Protein AF-A0A367IKF5-F1 (afdb_monomer_lite)

pLDDT: mean 70.81, std 19.67, range [36.19, 98.5]

Secondary structure (DSSP, 8-state):
------------------------HHHHHHHHHHHHS-GGG-----------------PPPPP----S------PPPP-------------TTSTTSSS---S--TTHHHHHHHHHHHHTTS-HHHHHHHHHHHHHHHHHHTTPPPHHHHHHHHHHHHHHHHHHHHHHHHTS--------------------------THHHHHHHHHHHHHHHHHHHHHHHHHHHHHHHHHHHHHHHHHHHHHHHHHHHHHHHHHHHHHHHHHHHHHHHHHHHHHTTSSSSS--------------

Foldseek 3Di:
DDDPPDDDDDPDDDDPPPPPDPDDPVNVVVVCCVPVPPPVPPDPPPPPDDPDDDDDDDDDDDDPPDDDDDPDDDDDDDDDDDDDDPDDDDPPPPPPPPPDDDDDCPPVVVVVVVVVVVCVVPDPVVVVVVVVVVVVVVCVVVVHDDPVVVVVVVVVVVVVVVVVVVVVVVPPDPPPPPPPPPDPPDDDDDDDDPDDPPPVVVVVVVVVVVVVVVVVVVVVVVVVVVVVVVVVVVVVVVVVVVVVVVVVVVVVVVVVVVVVVVVVVVVVVVVCCVVVVPPPPPPPDDDDDDDDDDDDD

Structure (mmCIF, N/CA/C/O backbone):
data_AF-A0A367IKF5-F1
#
_entry.id   AF-A0A367IKF5-F1
#
loop_
_atom_site.group_PDB
_atom_site.id
_atom_site.type_symbol
_atom_site.label_atom_id
_atom_site.label_alt_id
_atom_site.label_comp_id
_atom_site.label_asym_id
_atom_site.label_entity_id
_atom_site.label_seq_id
_atom_site.pdbx_PDB_ins_code
_atom_site.Cartn_x
_atom_site.Cartn_y
_atom_site.Cartn_z
_atom_site.occupancy
_atom_site.B_iso_or_equiv
_atom_site.auth_seq_id
_atom_site.auth_comp_id
_atom_site.auth_asym_id
_atom_site.auth_atom_id
_atom_site.pdbx_PDB_model_num
ATOM 1 N N . PRO A 1 1 ? 1.709 37.532 80.034 1.00 50.22 1 PRO A N 1
ATOM 2 C CA . PRO A 1 1 ? 0.660 37.779 79.016 1.00 50.22 1 PRO A CA 1
ATOM 3 C C . PRO A 1 1 ? 1.268 38.447 77.772 1.00 50.22 1 PRO A C 1
ATOM 5 O O . PRO A 1 1 ? 1.539 39.642 77.784 1.00 50.22 1 PRO A O 1
ATOM 8 N N . LYS A 1 2 ? 1.582 37.642 76.751 1.00 46.81 2 LYS A N 1
ATOM 9 C CA . LYS A 1 2 ? 2.076 38.093 75.442 1.00 46.81 2 LYS A CA 1
ATOM 10 C C . LYS A 1 2 ? 0.999 37.773 74.407 1.00 46.81 2 LYS A C 1
ATOM 12 O O . LYS A 1 2 ? 0.457 36.672 74.427 1.00 46.81 2 LYS A O 1
ATOM 17 N N . ASP A 1 3 ? 0.673 38.761 73.587 1.00 56.31 3 ASP A N 1
ATOM 18 C CA . ASP A 1 3 ? -0.426 38.752 72.623 1.00 56.31 3 ASP A CA 1
ATOM 19 C C . ASP A 1 3 ? -0.037 37.950 71.356 1.00 56.31 3 ASP A C 1
ATOM 21 O O . ASP A 1 3 ? 0.956 38.297 70.712 1.00 56.31 3 ASP A O 1
ATOM 25 N N . PRO A 1 4 ? -0.746 36.860 70.999 1.00 67.69 4 PRO A N 1
ATOM 26 C CA . PRO A 1 4 ? -0.354 35.940 69.924 1.00 67.69 4 PRO A CA 1
ATOM 27 C C . PRO A 1 4 ? -0.819 36.351 68.511 1.00 67.69 4 PRO A C 1
ATOM 29 O O . PRO A 1 4 ? -0.931 35.499 67.635 1.00 67.69 4 PRO A O 1
ATOM 32 N N . ARG A 1 5 ? -1.107 37.634 68.251 1.00 62.62 5 ARG A N 1
ATOM 33 C CA . ARG A 1 5 ? -1.668 38.093 66.957 1.00 62.62 5 ARG A CA 1
ATOM 34 C C . ARG A 1 5 ? -0.711 38.870 66.048 1.00 62.62 5 ARG A C 1
ATOM 36 O O . ARG A 1 5 ? -1.162 39.565 65.142 1.00 62.62 5 ARG A O 1
ATOM 43 N N . VAL A 1 6 ? 0.600 38.744 66.239 1.00 60.66 6 VAL A N 1
ATOM 44 C CA . VAL A 1 6 ? 1.586 39.294 65.295 1.00 60.66 6 VAL A CA 1
ATOM 45 C C . VAL A 1 6 ? 1.962 38.206 64.291 1.00 60.66 6 VAL A C 1
ATOM 47 O O . VAL A 1 6 ? 2.757 37.323 64.597 1.00 60.66 6 VAL A O 1
ATOM 50 N N . ILE A 1 7 ? 1.358 38.256 63.103 1.00 59.56 7 ILE A N 1
ATOM 51 C CA . ILE A 1 7 ? 1.782 37.453 61.950 1.00 59.56 7 ILE A CA 1
ATOM 52 C C . ILE A 1 7 ? 3.031 38.136 61.368 1.00 59.56 7 ILE A C 1
ATOM 54 O O . ILE A 1 7 ? 2.939 39.308 60.986 1.00 59.56 7 ILE A O 1
ATOM 58 N N . PRO A 1 8 ? 4.196 37.468 61.323 1.00 58.28 8 PRO A N 1
ATOM 59 C CA . PRO A 1 8 ? 5.368 38.005 60.647 1.00 58.28 8 PRO A CA 1
ATOM 60 C C . PRO A 1 8 ? 5.082 38.085 59.143 1.00 58.28 8 PRO A C 1
ATOM 62 O O . PRO A 1 8 ? 4.600 37.129 58.541 1.00 58.28 8 PRO A O 1
ATOM 65 N N . LYS A 1 9 ? 5.339 39.252 58.547 1.00 52.72 9 LYS A N 1
ATOM 66 C CA . LYS A 1 9 ? 5.357 39.411 57.093 1.00 52.72 9 LYS A CA 1
ATOM 67 C C . LYS A 1 9 ? 6.627 38.733 56.587 1.00 52.72 9 LYS A C 1
ATOM 69 O O . LYS A 1 9 ? 7.717 39.215 56.872 1.00 52.72 9 LYS A O 1
ATOM 74 N N . GLU A 1 10 ? 6.465 37.598 55.922 1.00 57.09 10 GLU A N 1
ATOM 75 C CA . GLU A 1 10 ? 7.524 36.979 55.134 1.00 57.09 10 GLU A CA 1
ATOM 76 C C . GLU A 1 10 ? 7.707 37.793 53.851 1.00 57.09 10 GLU A C 1
ATOM 78 O O . GLU A 1 10 ? 6.763 37.995 53.083 1.00 57.09 10 GLU A O 1
ATOM 83 N N . ASP A 1 11 ? 8.925 38.295 53.662 1.00 53.47 11 ASP A N 1
ATOM 84 C CA . ASP A 1 11 ? 9.405 38.864 52.411 1.00 53.47 11 ASP A CA 1
ATOM 85 C C . ASP A 1 11 ? 9.546 37.717 51.398 1.00 53.47 11 ASP A C 1
ATOM 87 O O . ASP A 1 11 ? 10.554 37.017 51.352 1.00 53.47 11 ASP A O 1
ATOM 91 N N . THR A 1 12 ? 8.483 37.465 50.634 1.00 52.56 12 THR A N 1
ATOM 92 C CA . THR A 1 12 ? 8.522 36.567 49.475 1.00 52.56 12 THR A CA 1
ATOM 93 C C . THR A 1 12 ? 9.327 37.219 48.360 1.00 52.56 12 THR A C 1
ATOM 95 O O . THR A 1 12 ? 8.900 38.226 47.794 1.00 52.56 12 THR A O 1
ATOM 98 N N . ASP A 1 13 ? 10.479 36.614 48.080 1.00 54.06 13 ASP A N 1
ATOM 99 C CA . ASP A 1 13 ? 11.372 36.894 46.963 1.00 54.06 13 ASP A CA 1
ATOM 100 C C . ASP A 1 13 ? 10.616 37.084 45.639 1.00 54.06 13 ASP A C 1
ATOM 102 O O . ASP A 1 13 ? 9.710 36.318 45.296 1.00 54.06 13 ASP A O 1
ATOM 106 N N . ASP A 1 14 ? 11.035 38.110 44.896 1.00 50.94 14 ASP A N 1
ATOM 107 C CA . ASP A 1 14 ? 10.601 38.449 43.545 1.00 50.94 14 ASP A CA 1
ATOM 108 C C . ASP A 1 14 ? 10.747 37.242 42.597 1.00 50.94 14 ASP A C 1
ATOM 110 O O . ASP A 1 14 ? 11.797 37.011 41.991 1.00 50.94 14 ASP A O 1
ATOM 114 N N . GLU A 1 15 ? 9.675 36.459 42.446 1.00 52.88 15 GLU A N 1
ATOM 115 C CA . GLU A 1 15 ? 9.574 35.466 41.384 1.00 52.88 15 GLU A CA 1
ATOM 116 C C . GLU A 1 15 ? 9.521 36.195 40.038 1.00 52.88 15 GLU A C 1
ATOM 118 O O . GLU A 1 15 ? 8.583 36.936 39.736 1.00 52.88 15 GLU A O 1
ATOM 123 N N . ASP A 1 16 ? 10.556 35.964 39.228 1.00 56.00 16 ASP A N 1
ATOM 124 C CA . ASP A 1 16 ? 10.695 36.393 37.844 1.00 56.00 16 ASP A CA 1
ATOM 125 C C . ASP A 1 16 ? 9.388 36.213 37.061 1.00 56.00 16 ASP A C 1
ATOM 127 O O . ASP A 1 16 ? 9.107 35.153 36.484 1.00 56.00 16 ASP A O 1
ATOM 131 N N . GLU A 1 17 ? 8.621 37.295 36.959 1.00 50.16 17 GLU A N 1
ATOM 132 C CA . GLU A 1 17 ? 7.448 37.399 36.109 1.00 50.16 17 GLU A CA 1
ATOM 133 C C . GLU A 1 17 ? 7.923 37.384 34.645 1.00 50.16 17 GLU A C 1
ATOM 135 O O . GLU A 1 17 ? 8.071 38.401 33.955 1.00 50.16 17 GLU A O 1
ATOM 140 N N . LYS A 1 18 ? 8.245 36.180 34.154 1.00 60.22 18 LYS A N 1
ATOM 141 C CA . LYS A 1 18 ? 8.612 35.896 32.769 1.00 60.22 18 LYS A CA 1
ATOM 142 C C . LYS A 1 18 ? 7.411 36.238 31.909 1.00 60.22 18 LYS A C 1
ATOM 144 O O . LYS A 1 18 ? 6.559 35.394 31.630 1.00 60.22 18 LYS A O 1
ATOM 149 N N . LYS A 1 19 ? 7.378 37.498 31.465 1.00 53.12 19 LYS A N 1
ATOM 150 C CA . LYS A 1 19 ? 6.505 38.035 30.419 1.00 53.12 19 LYS A CA 1
ATOM 151 C C . LYS A 1 19 ? 6.270 36.943 29.386 1.00 53.12 19 LYS A C 1
ATOM 153 O O . LYS A 1 19 ? 7.181 36.603 28.627 1.00 53.12 19 LYS A O 1
ATOM 158 N N . ARG A 1 20 ? 5.053 36.390 29.383 1.00 60.66 20 ARG A N 1
ATOM 159 C CA . ARG A 1 20 ? 4.573 35.399 28.417 1.00 60.66 20 ARG A CA 1
ATOM 160 C C . ARG A 1 20 ? 4.642 36.022 27.026 1.00 60.66 20 ARG A C 1
ATOM 162 O O . ARG A 1 20 ? 3.684 36.618 26.538 1.00 60.66 20 ARG A O 1
ATOM 169 N N . ARG A 1 21 ? 5.818 35.948 26.399 1.00 70.44 21 ARG A N 1
ATOM 170 C CA . ARG A 1 21 ? 6.002 36.317 24.999 1.00 70.44 21 ARG A CA 1
ATOM 171 C C . ARG A 1 21 ? 5.048 35.433 24.211 1.00 70.44 21 ARG A C 1
ATOM 173 O O . ARG A 1 21 ? 5.058 34.218 24.396 1.00 70.44 21 ARG A O 1
ATOM 180 N N . LYS A 1 22 ? 4.201 36.050 23.386 1.00 71.56 22 LYS A N 1
ATOM 181 C CA . LYS A 1 22 ? 3.272 35.351 22.494 1.00 71.56 22 LYS A CA 1
ATOM 182 C C . LYS A 1 22 ? 4.096 34.386 21.640 1.00 71.56 22 LYS A C 1
ATOM 184 O O . LYS A 1 22 ? 4.781 34.817 20.715 1.00 71.56 22 LYS A O 1
ATOM 189 N N . ARG A 1 23 ? 4.105 33.106 22.018 1.00 69.19 23 ARG A N 1
ATOM 190 C CA . ARG A 1 23 ? 4.779 32.052 21.263 1.00 69.19 23 ARG A CA 1
ATOM 191 C C . ARG A 1 23 ? 4.038 31.913 19.946 1.00 69.19 23 ARG A C 1
ATOM 193 O O . ARG A 1 23 ? 2.815 31.793 19.925 1.00 69.19 23 ARG A O 1
ATOM 200 N N . THR A 1 24 ? 4.772 31.983 18.847 1.00 77.12 24 THR A N 1
ATOM 201 C CA . THR A 1 24 ? 4.215 31.674 17.532 1.00 77.12 24 THR A CA 1
ATOM 202 C C . THR A 1 24 ? 3.806 30.199 17.510 1.00 77.12 24 THR A C 1
ATOM 204 O O . THR A 1 24 ? 4.399 29.384 18.221 1.00 77.12 24 THR A O 1
ATOM 207 N N . GLY A 1 25 ? 2.801 29.827 16.709 1.00 82.12 25 GLY A N 1
ATOM 208 C CA . GLY A 1 25 ? 2.304 28.440 16.652 1.00 82.12 25 GLY A CA 1
ATOM 209 C C . GLY A 1 25 ? 3.407 27.401 16.392 1.00 82.12 25 GLY A C 1
ATOM 210 O O . GLY A 1 25 ? 3.355 26.292 16.912 1.00 82.12 25 GLY A O 1
ATOM 211 N N . THR A 1 26 ? 4.474 27.792 15.693 1.00 81.38 26 THR A N 1
ATOM 212 C CA . THR A 1 26 ? 5.677 26.976 15.486 1.00 81.38 26 THR A CA 1
ATOM 213 C C . THR A 1 26 ? 6.488 26.723 16.757 1.00 81.38 26 THR A C 1
ATOM 215 O O . THR A 1 26 ? 7.007 25.624 16.920 1.00 81.38 26 THR A O 1
ATOM 218 N N . GLN A 1 27 ? 6.587 27.680 17.686 1.00 84.38 27 GLN A N 1
ATOM 219 C CA . GLN A 1 27 ? 7.254 27.446 18.973 1.00 84.38 27 GLN A CA 1
ATOM 220 C C . GLN A 1 27 ? 6.454 26.494 19.862 1.00 84.38 27 GLN A C 1
ATOM 222 O O . GLN A 1 27 ? 7.055 25.623 20.480 1.00 84.38 27 GLN A O 1
ATOM 227 N N . ALA A 1 28 ? 5.124 26.620 19.884 1.00 81.94 28 ALA A N 1
ATOM 228 C CA . ALA A 1 28 ? 4.264 25.707 20.637 1.00 81.94 28 ALA A CA 1
ATOM 229 C C . ALA A 1 28 ? 4.367 24.265 20.111 1.00 81.94 28 ALA A C 1
ATOM 231 O O . ALA A 1 28 ? 4.443 23.329 20.901 1.00 81.94 28 ALA A O 1
ATOM 232 N N . LEU A 1 29 ? 4.449 24.091 18.786 1.00 81.06 29 LEU A N 1
ATOM 233 C CA . LEU A 1 29 ? 4.609 22.775 18.166 1.00 81.06 29 LEU A CA 1
ATOM 234 C C . LEU A 1 29 ? 5.970 22.139 18.490 1.00 81.06 29 LEU A C 1
ATOM 236 O O . LEU A 1 29 ? 6.034 20.958 18.810 1.00 81.06 29 LEU A O 1
ATOM 240 N N . VAL A 1 30 ? 7.058 22.918 18.437 1.00 86.50 30 VAL A N 1
ATOM 241 C CA . VAL A 1 30 ? 8.406 22.434 18.787 1.00 86.50 30 VAL A CA 1
ATOM 242 C C . VAL A 1 30 ? 8.478 22.030 20.256 1.00 86.50 30 VAL A C 1
ATOM 244 O O . VAL A 1 30 ? 9.080 21.015 20.587 1.00 86.50 30 VAL A O 1
A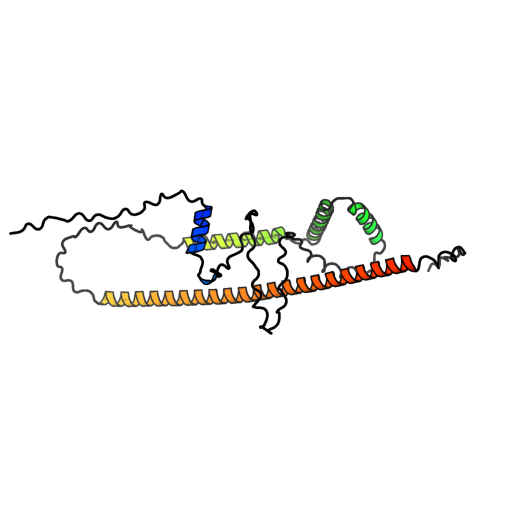TOM 247 N N . GLU A 1 31 ? 7.863 22.806 21.143 1.00 84.25 31 GLU A N 1
ATOM 248 C CA . GLU A 1 31 ? 7.854 22.501 22.570 1.00 84.25 31 GLU A CA 1
ATOM 249 C C . GLU A 1 31 ? 7.015 21.262 22.882 1.00 84.25 31 GLU A C 1
ATOM 251 O O . GLU A 1 31 ? 7.483 20.409 23.625 1.00 84.25 31 GLU A O 1
ATOM 256 N N . PHE A 1 32 ? 5.847 21.116 22.248 1.00 84.44 32 PHE A N 1
ATOM 257 C CA . PHE A 1 32 ? 5.025 19.909 22.333 1.00 84.44 32 PHE A CA 1
ATOM 258 C C . PHE A 1 32 ? 5.796 18.676 21.852 1.00 84.44 32 PHE A C 1
ATOM 260 O O . PHE A 1 32 ? 5.907 17.702 22.583 1.00 84.44 32 PHE A O 1
ATOM 267 N N . LEU A 1 33 ? 6.435 18.740 20.678 1.00 82.31 33 LEU A N 1
ATOM 268 C CA . LEU A 1 33 ? 7.261 17.637 20.176 1.00 82.31 33 LEU A CA 1
ATOM 269 C C . LEU A 1 33 ? 8.425 17.301 21.117 1.00 82.31 33 LEU A C 1
ATOM 271 O O . LEU A 1 33 ? 8.789 16.139 21.236 1.00 82.31 33 LEU A O 1
ATOM 275 N N . ASN A 1 34 ? 8.996 18.283 21.813 1.00 78.75 34 ASN A N 1
ATOM 276 C CA . ASN A 1 34 ? 10.076 18.030 22.764 1.00 78.75 34 ASN A CA 1
ATOM 277 C C . ASN A 1 34 ? 9.587 17.457 24.104 1.00 78.75 34 ASN A C 1
ATOM 279 O O . ASN A 1 34 ? 10.342 16.732 24.744 1.00 78.75 34 ASN A O 1
ATOM 283 N N . THR A 1 35 ? 8.368 17.779 24.550 1.00 78.00 35 THR A N 1
ATOM 284 C CA . THR A 1 35 ? 7.843 17.333 25.853 1.00 78.00 35 THR A CA 1
ATOM 285 C C . THR A 1 35 ? 7.007 16.064 25.775 1.00 78.00 35 THR A C 1
ATOM 287 O O . THR A 1 35 ? 6.949 15.327 26.754 1.00 78.00 35 THR A O 1
ATOM 290 N N . THR A 1 36 ? 6.369 15.787 24.637 1.00 77.19 36 THR A N 1
ATOM 291 C CA . THR A 1 36 ? 5.483 14.627 24.466 1.00 77.19 36 THR A CA 1
ATOM 292 C C . THR A 1 36 ? 6.056 13.553 23.550 1.00 77.19 36 THR A C 1
ATOM 294 O O . THR A 1 36 ? 5.377 12.562 23.289 1.00 77.19 36 THR A O 1
ATOM 297 N N . SER A 1 37 ? 7.273 13.726 23.025 1.00 72.69 37 SER A N 1
ATOM 298 C CA . SER A 1 37 ? 7.918 12.656 22.266 1.00 72.69 37 SER A CA 1
ATOM 299 C C . SER A 1 37 ? 8.366 11.537 23.217 1.00 72.69 37 SER A C 1
ATOM 301 O O . SER A 1 37 ? 9.084 11.831 24.176 1.00 72.69 37 SER A O 1
ATOM 303 N N . PRO A 1 38 ? 8.009 10.267 22.940 1.00 74.88 38 PRO A N 1
ATOM 304 C CA . PRO A 1 38 ? 8.487 9.116 23.699 1.00 74.88 38 PRO A CA 1
ATOM 305 C C . PRO A 1 38 ? 10.016 9.123 23.788 1.00 74.88 38 PRO A C 1
ATOM 307 O O . PRO A 1 38 ? 10.693 9.496 22.823 1.00 74.88 38 PRO A O 1
ATOM 310 N N . GLU A 1 39 ? 10.552 8.717 24.940 1.00 63.34 39 GLU A N 1
ATOM 311 C CA . GLU A 1 39 ? 11.987 8.734 25.269 1.00 63.34 39 GLU A CA 1
ATOM 312 C C . GLU A 1 39 ? 12.844 8.022 24.199 1.00 63.34 39 GLU A C 1
ATOM 314 O O . GLU A 1 39 ? 13.956 8.441 23.886 1.00 63.34 39 GLU A O 1
ATOM 319 N N . GLU A 1 40 ? 12.258 7.041 23.512 1.00 63.84 40 GLU A N 1
ATOM 320 C CA . GLU A 1 40 ? 12.840 6.264 22.409 1.00 63.84 40 GLU A CA 1
ATOM 321 C C . GLU A 1 40 ? 13.176 7.087 21.147 1.00 63.84 40 GLU A C 1
ATOM 323 O O . GLU A 1 40 ? 14.014 6.681 20.337 1.00 63.84 40 GLU A O 1
ATOM 328 N N . PHE A 1 41 ? 12.574 8.266 20.970 1.00 59.94 41 PHE A N 1
ATOM 329 C CA . PHE A 1 41 ? 12.863 9.171 19.850 1.00 59.94 41 PHE A CA 1
ATOM 330 C C . PHE A 1 41 ? 13.856 10.280 20.208 1.00 59.94 41 PHE A C 1
ATOM 332 O O . PHE A 1 41 ? 14.311 11.007 19.315 1.00 59.94 41 PHE A O 1
ATOM 339 N N . GLN A 1 42 ? 14.264 10.382 21.477 1.00 62.03 42 GLN A N 1
ATOM 340 C CA . GLN A 1 42 ? 15.337 11.275 21.903 1.00 62.03 42 GLN A CA 1
ATOM 341 C C . GLN A 1 42 ? 16.693 10.666 21.528 1.00 62.03 42 GLN A C 1
ATOM 343 O O . GLN A 1 42 ? 17.492 10.254 22.366 1.00 62.03 42 GLN A O 1
ATOM 348 N N . LYS A 1 43 ? 16.985 10.611 20.222 1.00 66.56 43 LYS A N 1
ATOM 349 C CA . LYS A 1 43 ? 18.345 10.329 19.748 1.00 66.56 43 LYS A CA 1
ATOM 350 C C . LYS A 1 43 ? 19.271 11.367 20.392 1.00 66.56 43 LYS A C 1
ATOM 352 O O . LYS A 1 43 ? 18.978 12.560 20.254 1.00 66.56 43 LYS A O 1
ATOM 357 N N . PRO A 1 44 ? 20.372 10.966 21.062 1.00 61.44 44 PRO A N 1
ATOM 358 C CA . PRO A 1 44 ? 21.287 11.915 21.676 1.00 61.44 44 PRO A CA 1
ATOM 359 C C . PRO A 1 44 ? 21.715 12.888 20.589 1.00 61.44 44 PRO A C 1
ATOM 361 O O . PRO A 1 44 ? 22.259 12.483 19.557 1.00 61.44 44 PRO A O 1
ATOM 364 N N . THR A 1 45 ? 21.383 14.164 20.783 1.00 53.28 45 THR A N 1
ATOM 365 C CA . THR A 1 45 ? 21.696 15.217 19.827 1.00 53.28 45 THR A CA 1
ATOM 366 C C . THR A 1 45 ? 23.211 15.311 19.728 1.00 53.28 45 THR A C 1
ATOM 368 O O . THR A 1 45 ? 23.896 15.991 20.491 1.00 53.28 45 THR A O 1
ATOM 371 N N . THR A 1 46 ? 23.775 14.577 18.772 1.00 55.25 46 THR A N 1
ATOM 372 C CA . THR A 1 46 ? 25.155 14.748 18.352 1.00 55.25 46 THR A CA 1
ATOM 373 C C . THR A 1 46 ? 25.219 16.188 17.880 1.00 55.25 46 THR A C 1
ATOM 375 O O . THR A 1 46 ? 24.523 16.546 16.930 1.00 55.25 46 THR A O 1
ATOM 378 N N . LYS A 1 47 ? 25.957 17.031 18.610 1.00 57.16 47 LYS A N 1
ATOM 379 C CA . LYS A 1 47 ? 26.103 18.470 18.369 1.00 57.16 47 LYS A CA 1
ATOM 380 C C . LYS A 1 47 ? 26.433 18.700 16.889 1.00 57.16 47 LYS A C 1
ATOM 382 O O . LYS A 1 47 ? 27.593 18.631 16.487 1.00 57.16 47 LYS A O 1
ATOM 387 N N . ARG A 1 48 ? 25.411 18.915 16.052 1.00 46.47 48 ARG A N 1
ATOM 388 C CA . ARG A 1 48 ? 25.588 19.176 14.624 1.00 46.47 48 ARG A CA 1
ATOM 389 C C . ARG A 1 48 ? 26.187 20.566 14.508 1.00 46.47 48 ARG A C 1
ATOM 391 O O . ARG A 1 48 ? 25.536 21.569 14.781 1.00 46.47 48 ARG A O 1
ATOM 398 N N . SER A 1 49 ? 27.462 20.556 14.134 1.00 50.47 49 SER A N 1
ATOM 399 C CA . SER A 1 49 ? 28.221 21.645 13.534 1.00 50.47 49 SER A CA 1
ATOM 400 C C . SER A 1 49 ? 27.312 22.620 12.777 1.00 50.47 49 SER A C 1
ATOM 402 O O . SER A 1 49 ? 26.681 22.274 11.777 1.00 50.47 49 SER A O 1
ATOM 404 N N . SER A 1 50 ? 27.239 23.841 13.301 1.00 52.72 50 SER A N 1
ATOM 405 C CA . SER A 1 50 ? 26.597 24.990 12.678 1.00 52.72 50 SER A CA 1
ATOM 406 C C . SER A 1 50 ? 27.462 25.469 11.510 1.00 52.72 50 SER A C 1
ATOM 408 O O . SER A 1 50 ? 28.510 26.081 11.709 1.00 52.72 50 SER A O 1
ATOM 410 N N . PHE A 1 51 ? 27.022 25.182 10.284 1.00 50.53 51 PHE A N 1
ATOM 411 C CA . PHE A 1 51 ? 27.711 25.539 9.036 1.00 50.53 51 PHE A CA 1
ATOM 412 C C . PHE A 1 51 ? 27.460 26.979 8.553 1.00 50.53 51 PHE A C 1
ATOM 414 O O . PHE A 1 51 ? 27.885 27.344 7.460 1.00 50.53 51 PHE A O 1
ATOM 421 N N . PHE A 1 52 ? 26.853 27.843 9.371 1.00 5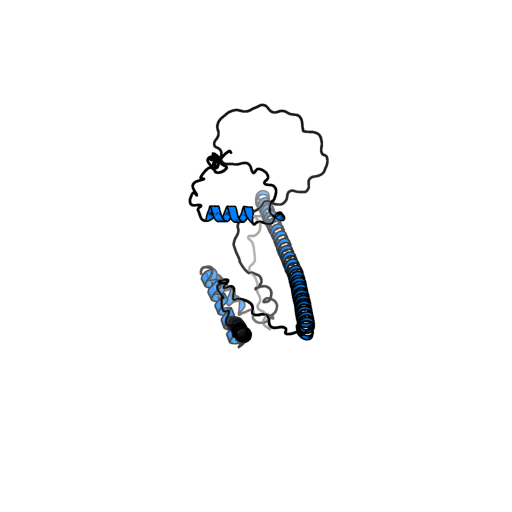0.03 52 PHE A N 1
ATOM 422 C CA . PHE A 1 52 ? 26.699 29.263 9.043 1.00 50.03 52 PHE A CA 1
ATOM 423 C C . PHE A 1 52 ? 27.290 30.156 10.135 1.00 50.03 52 PHE A C 1
ATOM 425 O O . PHE A 1 52 ? 26.581 30.870 10.842 1.00 50.03 52 PHE A O 1
ATOM 432 N N . ARG A 1 53 ? 28.625 30.176 10.241 1.00 48.03 53 ARG A N 1
ATOM 433 C CA . ARG A 1 53 ? 29.337 31.335 10.799 1.00 48.03 53 ARG A CA 1
ATOM 434 C C . ARG A 1 53 ? 30.465 31.788 9.884 1.00 48.03 53 ARG A C 1
ATOM 436 O O . ARG A 1 53 ? 31.469 31.113 9.685 1.00 48.03 53 ARG A O 1
ATOM 443 N N . LYS A 1 54 ? 30.238 32.987 9.344 1.00 46.50 54 LYS A N 1
ATOM 444 C CA . LYS A 1 54 ? 31.196 33.876 8.690 1.00 46.50 54 LYS A CA 1
ATOM 445 C C . LYS A 1 54 ? 32.551 33.871 9.408 1.00 46.50 54 LYS A C 1
ATOM 447 O O . LYS A 1 54 ? 32.634 34.007 10.624 1.00 46.50 54 LYS A O 1
ATOM 452 N N . ARG A 1 55 ? 33.590 33.772 8.580 1.00 46.44 55 ARG A N 1
ATOM 453 C CA . ARG A 1 55 ? 35.021 33.865 8.880 1.00 46.44 55 ARG A CA 1
ATOM 454 C C . ARG A 1 55 ? 35.354 35.079 9.759 1.00 46.44 55 ARG A C 1
ATOM 456 O O . ARG A 1 55 ? 35.044 36.201 9.365 1.00 46.44 55 ARG A O 1
ATOM 463 N N . LYS A 1 56 ? 36.091 34.857 10.854 1.00 43.69 56 LYS A N 1
ATOM 464 C CA . LYS A 1 56 ? 37.175 35.742 11.319 1.00 43.69 56 LYS A CA 1
ATOM 465 C C . LYS A 1 56 ? 38.096 35.019 12.322 1.00 43.69 56 LYS A C 1
ATOM 467 O O . LYS A 1 56 ? 37.651 34.578 13.371 1.00 43.69 56 LYS A O 1
ATOM 472 N N . SER A 1 57 ? 39.368 34.954 11.917 1.00 45.53 57 SER A N 1
ATOM 473 C CA . SER A 1 57 ? 40.626 34.907 12.687 1.00 45.53 57 SER A CA 1
ATOM 474 C C . SER A 1 57 ? 41.005 33.727 13.607 1.00 45.53 57 SER A C 1
ATOM 476 O O . SER A 1 57 ? 40.379 33.480 14.631 1.00 45.53 57 SER A O 1
ATOM 478 N N . ASN A 1 58 ? 42.205 33.220 13.273 1.00 44.75 58 ASN A N 1
ATOM 479 C CA . ASN A 1 58 ? 43.307 32.657 14.075 1.00 44.75 58 ASN A CA 1
ATOM 480 C C . ASN A 1 58 ? 43.398 31.126 14.261 1.00 44.75 58 ASN A C 1
ATOM 482 O O . ASN A 1 58 ? 42.495 30.521 14.834 1.00 44.75 58 ASN A O 1
ATOM 486 N N . PRO A 1 59 ? 44.512 30.488 13.821 1.00 55.69 59 PRO A N 1
ATOM 487 C CA . PRO A 1 59 ? 44.732 29.057 13.990 1.00 55.69 59 PRO A CA 1
ATOM 488 C C . PRO A 1 59 ? 45.471 28.762 15.305 1.00 55.69 59 PRO A C 1
ATOM 490 O O . PRO A 1 59 ? 46.544 29.326 15.535 1.00 55.69 59 PRO A O 1
ATOM 493 N N . PRO A 1 60 ? 44.999 27.823 16.138 1.00 55.88 60 PRO A N 1
ATOM 494 C CA . PRO A 1 60 ? 45.868 27.148 17.078 1.00 55.88 60 PRO A CA 1
ATOM 495 C C . PRO A 1 60 ? 46.408 25.845 16.482 1.00 55.88 60 PRO A C 1
A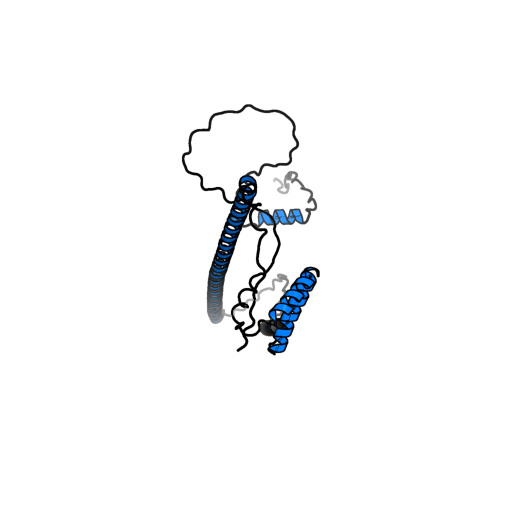TOM 497 O O . PRO A 1 60 ? 45.799 25.172 15.650 1.00 55.88 60 PRO A O 1
ATOM 500 N N . ARG A 1 61 ? 47.635 25.569 16.903 1.00 50.78 61 ARG A N 1
ATOM 501 C CA . ARG A 1 61 ? 48.567 24.552 16.433 1.00 50.78 61 ARG A CA 1
ATOM 502 C C . ARG A 1 61 ? 48.008 23.133 16.571 1.00 50.78 61 ARG A C 1
ATOM 504 O O . ARG A 1 61 ? 47.306 22.805 17.519 1.00 50.78 61 ARG A O 1
ATOM 511 N N . LYS A 1 62 ? 48.375 22.300 15.597 1.00 51.91 62 LYS A N 1
ATOM 512 C CA . LYS A 1 62 ? 48.106 20.863 15.527 1.00 51.91 62 LYS A CA 1
ATOM 513 C C . LYS A 1 62 ? 48.845 20.153 16.669 1.00 51.91 62 LYS A C 1
ATOM 515 O O . LYS A 1 62 ? 50.068 20.245 16.719 1.00 51.91 62 LYS A O 1
ATOM 520 N N . ASN A 1 63 ? 48.124 19.420 17.516 1.00 52.06 63 ASN A N 1
ATOM 521 C CA . ASN A 1 63 ? 48.704 18.348 18.322 1.00 52.06 63 ASN A CA 1
ATOM 522 C C . ASN A 1 63 ? 48.530 17.034 17.558 1.00 52.06 63 ASN A C 1
ATOM 524 O O . ASN A 1 63 ? 47.421 16.630 17.218 1.00 52.06 63 ASN A O 1
ATOM 528 N N . TYR A 1 64 ? 49.671 16.440 17.231 1.00 46.94 64 TYR A N 1
ATOM 529 C CA . TYR A 1 64 ? 49.852 15.198 16.499 1.00 46.94 64 TYR A CA 1
ATOM 530 C C . TYR A 1 64 ? 50.183 14.117 17.528 1.00 46.94 64 TYR A C 1
ATOM 532 O O . TYR A 1 64 ? 51.350 13.924 17.826 1.00 46.94 64 TYR A O 1
ATOM 540 N N . MET A 1 65 ? 49.173 13.496 18.131 1.00 46.97 65 MET A N 1
ATOM 541 C CA . MET A 1 65 ? 49.275 12.240 18.888 1.00 46.97 65 MET A CA 1
ATOM 542 C C . MET A 1 65 ? 47.845 11.740 19.087 1.00 46.97 65 MET A C 1
ATOM 544 O O . MET A 1 65 ? 47.179 12.215 19.992 1.00 46.97 65 MET A O 1
ATOM 548 N N . ASP A 1 66 ? 47.353 10.937 18.140 1.00 45.59 66 ASP A N 1
ATOM 549 C CA . ASP A 1 66 ? 46.309 9.899 18.322 1.00 45.59 66 ASP A CA 1
ATOM 550 C C . ASP A 1 66 ? 46.004 9.196 16.977 1.00 45.59 66 ASP A C 1
ATOM 552 O O . ASP A 1 66 ? 44.883 8.809 16.649 1.00 45.59 66 ASP A O 1
ATOM 556 N N . LEU A 1 67 ? 47.046 9.017 16.156 1.00 50.84 67 LEU A N 1
ATOM 557 C CA . LEU A 1 67 ? 47.106 7.931 15.182 1.00 50.84 67 LEU A CA 1
ATOM 558 C C . LEU A 1 67 ? 47.896 6.815 15.866 1.00 50.84 67 LEU A C 1
ATOM 560 O O . LEU A 1 67 ? 48.938 7.110 16.438 1.00 50.84 67 LEU A O 1
ATOM 564 N N . ILE A 1 68 ? 47.433 5.567 15.731 1.00 49.03 68 ILE A N 1
ATOM 565 C CA . ILE A 1 68 ? 47.837 4.342 16.455 1.00 49.03 68 ILE A CA 1
ATOM 566 C C . ILE A 1 68 ? 46.933 4.155 17.689 1.00 49.03 68 ILE A C 1
ATOM 568 O O . ILE A 1 68 ? 47.269 4.531 18.798 1.00 49.03 68 ILE A O 1
ATOM 572 N N . SER A 1 69 ? 45.739 3.570 17.598 1.00 43.75 69 SER A N 1
ATOM 573 C CA . SER A 1 69 ? 45.580 2.134 17.351 1.00 43.75 69 SER A CA 1
ATOM 574 C C . SER A 1 69 ? 44.089 1.756 17.400 1.00 43.75 69 SER A C 1
ATOM 576 O O . SER A 1 69 ? 43.455 1.793 18.446 1.00 43.75 69 SER A O 1
ATOM 578 N N . SER A 1 70 ? 43.509 1.355 16.267 1.00 41.53 70 SER A N 1
ATOM 579 C CA . SER A 1 70 ? 42.314 0.499 16.260 1.00 41.53 70 SER A CA 1
ATOM 580 C C . SER A 1 70 ? 42.257 -0.288 14.949 1.00 41.53 70 SER A C 1
ATOM 582 O O . SER A 1 70 ? 42.017 0.298 13.889 1.00 41.53 70 SER A O 1
ATOM 584 N N . PRO A 1 71 ? 42.514 -1.609 14.983 1.00 56.41 71 PRO A N 1
ATOM 585 C CA . PRO A 1 71 ? 42.509 -2.457 13.808 1.00 56.41 71 PRO A CA 1
ATOM 586 C C . PRO A 1 71 ? 41.202 -3.255 13.722 1.00 56.41 71 PRO A C 1
ATOM 588 O O . PRO A 1 71 ? 41.232 -4.477 13.672 1.00 56.41 71 PRO A O 1
ATOM 591 N N . PHE A 1 72 ? 40.038 -2.602 13.673 1.00 42.78 72 PHE A N 1
ATOM 592 C CA . PHE A 1 72 ? 38.792 -3.291 13.312 1.00 42.78 72 PHE A CA 1
ATOM 593 C C . PHE A 1 72 ? 38.004 -2.508 12.260 1.00 42.78 72 PHE A C 1
ATOM 595 O O . PHE A 1 72 ? 37.136 -1.692 12.530 1.00 42.78 72 PHE A O 1
ATOM 602 N N . LYS A 1 73 ? 38.393 -2.790 11.013 1.00 48.25 73 LYS A N 1
ATOM 603 C CA . LYS A 1 73 ? 37.506 -3.154 9.899 1.00 48.25 73 LYS A CA 1
ATOM 604 C C . LYS A 1 73 ? 36.226 -2.316 9.752 1.00 48.25 73 LYS A C 1
ATOM 606 O O . LYS A 1 73 ? 35.148 -2.682 10.198 1.00 48.25 73 LYS A O 1
ATOM 611 N N . LYS A 1 74 ? 36.396 -1.235 8.987 1.00 46.78 74 LYS A N 1
ATOM 612 C CA . LYS A 1 74 ? 35.505 -0.739 7.923 1.00 46.78 74 LYS A CA 1
ATOM 613 C C . LYS A 1 74 ? 34.298 -1.653 7.630 1.00 46.78 74 LYS A C 1
ATOM 615 O O . LYS A 1 74 ? 34.433 -2.625 6.890 1.00 46.78 74 LYS A O 1
ATOM 620 N N . ALA A 1 75 ? 33.117 -1.272 8.106 1.00 55.53 75 ALA A N 1
ATOM 621 C CA . ALA A 1 75 ? 31.893 -1.536 7.359 1.00 55.53 75 ALA A CA 1
ATOM 622 C C . ALA A 1 75 ? 31.839 -0.543 6.178 1.00 55.53 75 ALA A C 1
ATOM 624 O O . ALA A 1 75 ? 32.199 0.626 6.365 1.00 55.53 75 ALA A O 1
ATOM 625 N N . PRO A 1 76 ? 31.458 -0.964 4.960 1.00 51.16 76 PRO A N 1
ATOM 626 C CA . PRO A 1 76 ? 31.318 -0.045 3.840 1.00 51.16 76 PRO A CA 1
ATOM 627 C C . PRO A 1 76 ? 30.252 1.007 4.157 1.00 51.16 76 PRO A C 1
ATOM 629 O O . PRO A 1 76 ? 29.169 0.701 4.655 1.00 51.16 76 PRO A O 1
ATOM 632 N N . ALA A 1 77 ? 30.608 2.261 3.887 1.00 48.34 77 ALA A N 1
ATOM 633 C CA . ALA A 1 77 ? 29.760 3.423 4.059 1.00 48.34 77 ALA A CA 1
ATOM 634 C C . ALA A 1 77 ? 28.410 3.211 3.364 1.00 48.34 77 ALA A C 1
ATOM 636 O O . ALA A 1 77 ? 28.343 2.930 2.166 1.00 48.34 77 ALA A O 1
ATOM 637 N N . MET A 1 78 ? 27.340 3.362 4.141 1.00 42.12 78 MET A N 1
ATOM 638 C CA . MET A 1 78 ? 25.989 3.445 3.617 1.00 42.12 78 MET A CA 1
ATOM 639 C C . MET A 1 78 ? 25.885 4.602 2.619 1.00 42.12 78 MET A C 1
ATOM 641 O O . MET A 1 78 ? 26.403 5.696 2.845 1.00 42.12 78 MET A O 1
ATOM 645 N N . LEU A 1 79 ? 25.227 4.289 1.508 1.00 57.53 79 LEU A N 1
ATOM 646 C CA . LEU A 1 79 ? 25.010 5.094 0.312 1.00 57.53 79 LEU A CA 1
ATOM 647 C C . LEU A 1 79 ? 24.642 6.565 0.591 1.00 57.53 79 LEU A C 1
ATOM 649 O O . LEU A 1 79 ? 23.958 6.864 1.575 1.00 57.53 79 LEU A O 1
ATOM 653 N N . PRO A 1 80 ? 25.025 7.493 -0.308 1.00 53.28 80 PRO A N 1
ATOM 654 C CA . PRO A 1 80 ? 24.634 8.886 -0.198 1.00 53.28 80 PRO A CA 1
ATOM 655 C C . PRO A 1 80 ? 23.111 9.021 -0.288 1.00 53.28 80 PRO A C 1
ATOM 657 O O . PRO A 1 80 ? 22.463 8.576 -1.235 1.00 53.28 80 PRO A O 1
ATOM 660 N N . ARG A 1 81 ? 22.566 9.685 0.730 1.00 54.53 81 ARG A N 1
ATOM 661 C CA . ARG A 1 81 ? 21.199 10.189 0.832 1.00 54.53 81 ARG A CA 1
ATOM 662 C C . ARG A 1 81 ? 20.926 11.120 -0.353 1.00 54.53 81 ARG A C 1
ATOM 664 O O . ARG A 1 81 ? 21.276 12.296 -0.301 1.00 54.53 81 ARG A O 1
ATOM 671 N N . ARG A 1 82 ? 20.350 10.588 -1.433 1.00 52.41 82 ARG A N 1
ATOM 672 C CA . ARG A 1 82 ? 19.896 11.395 -2.567 1.00 52.41 82 ARG A CA 1
ATOM 673 C C . ARG A 1 82 ? 18.459 11.825 -2.305 1.00 52.41 82 ARG A C 1
ATOM 675 O O . ARG A 1 82 ? 17.537 11.015 -2.304 1.00 52.41 82 ARG A O 1
ATOM 682 N N . GLU A 1 83 ? 18.319 13.103 -1.992 1.00 47.19 83 GLU A N 1
ATOM 683 C CA . GLU A 1 83 ? 17.042 13.795 -1.912 1.00 47.19 83 GLU A CA 1
ATOM 684 C C . GLU A 1 83 ? 16.408 13.882 -3.312 1.00 47.19 83 GLU A C 1
ATOM 686 O O . GLU A 1 83 ? 17.110 13.982 -4.317 1.00 47.19 83 GLU A O 1
ATOM 691 N N . SER A 1 84 ? 15.074 13.825 -3.328 1.00 48.41 84 SER A N 1
ATOM 692 C CA . SER A 1 84 ? 14.163 14.211 -4.413 1.00 48.41 84 SER A CA 1
ATOM 693 C C . SER A 1 84 ? 14.382 13.590 -5.800 1.00 48.41 84 SER A C 1
ATOM 695 O O . SER A 1 84 ? 15.162 14.104 -6.591 1.00 48.41 84 SER A O 1
ATOM 697 N N . CYS A 1 85 ? 13.544 12.615 -6.158 1.00 36.19 85 CYS A N 1
ATOM 698 C CA . CYS A 1 85 ? 12.807 12.642 -7.427 1.00 36.19 85 CYS A CA 1
ATOM 699 C C . CYS A 1 85 ? 11.411 12.067 -7.170 1.00 36.19 85 CYS A C 1
ATOM 701 O O . CYS A 1 85 ? 11.193 10.860 -7.138 1.00 36.19 85 CYS A O 1
ATOM 703 N N . TYR A 1 86 ? 10.485 12.987 -6.936 1.00 47.34 86 TYR A N 1
ATOM 704 C CA . TYR A 1 86 ? 9.059 12.805 -7.130 1.00 47.34 86 TYR A CA 1
ATOM 705 C C . TYR A 1 86 ? 8.853 12.568 -8.637 1.00 47.34 86 TYR A C 1
ATOM 707 O O . TYR A 1 86 ? 9.049 13.479 -9.436 1.00 47.34 86 TYR A O 1
ATOM 715 N N . SER A 1 87 ? 8.562 11.337 -9.043 1.00 40.28 87 SER A N 1
ATOM 716 C CA . SER A 1 87 ? 7.912 11.036 -10.325 1.00 40.28 87 SER A CA 1
ATOM 717 C C . SER A 1 87 ? 7.350 9.631 -10.259 1.00 40.28 87 SER A C 1
ATOM 719 O O . SER A 1 87 ? 8.000 8.633 -10.563 1.00 40.28 87 SER A O 1
ATOM 721 N N . SER A 1 88 ? 6.117 9.595 -9.775 1.00 48.94 88 SER A N 1
ATOM 722 C CA . SER A 1 88 ? 5.172 8.523 -10.011 1.00 48.94 88 SER A CA 1
ATOM 723 C C . SER A 1 88 ? 4.984 8.355 -11.517 1.00 48.94 88 SER A C 1
ATOM 725 O O . SER A 1 88 ? 4.318 9.174 -12.137 1.00 48.94 88 SER A O 1
ATOM 727 N N . SER A 1 89 ? 5.518 7.275 -12.078 1.00 39.69 89 SER A N 1
ATOM 728 C CA . SER A 1 89 ? 5.032 6.724 -13.343 1.00 39.69 89 SER A CA 1
ATOM 729 C C . SER A 1 89 ? 4.864 5.221 -13.182 1.00 39.69 89 SER A C 1
ATOM 731 O O . SER A 1 89 ? 5.820 4.449 -13.228 1.00 39.69 89 SER A O 1
ATOM 733 N N . SER A 1 90 ? 3.614 4.823 -12.944 1.00 47.41 90 SER A N 1
ATOM 734 C CA . SER A 1 90 ? 3.132 3.447 -13.041 1.00 47.41 90 SER A CA 1
ATOM 735 C C . SER A 1 90 ? 3.409 2.891 -14.438 1.00 47.41 90 SER A C 1
ATOM 737 O O . SER A 1 90 ? 2.750 3.282 -15.396 1.00 47.41 90 SER A O 1
ATOM 739 N N . THR A 1 91 ? 4.345 1.950 -14.562 1.00 46.25 91 THR A N 1
ATOM 740 C CA . THR A 1 91 ? 4.653 1.249 -15.828 1.00 46.25 91 THR A CA 1
ATOM 741 C C . THR A 1 91 ? 4.376 -0.257 -15.783 1.00 46.25 91 THR A C 1
ATOM 743 O O . THR A 1 91 ? 4.691 -0.985 -16.720 1.00 46.25 91 THR A O 1
ATOM 746 N N . THR A 1 92 ? 3.701 -0.767 -14.751 1.00 44.84 92 THR A N 1
ATOM 747 C CA . THR A 1 92 ? 3.427 -2.209 -14.603 1.00 44.84 92 THR A CA 1
ATOM 748 C C . THR A 1 92 ? 2.233 -2.750 -15.403 1.00 44.84 92 THR A C 1
ATOM 750 O O . THR A 1 92 ? 1.918 -3.928 -15.273 1.00 44.84 92 THR A O 1
ATOM 753 N N . ALA A 1 93 ? 1.594 -1.963 -16.276 1.00 43.47 93 ALA A N 1
ATOM 754 C CA . ALA A 1 93 ? 0.409 -2.407 -17.026 1.00 43.47 93 ALA A CA 1
ATOM 755 C C . ALA A 1 93 ? 0.670 -2.922 -18.462 1.00 43.47 93 ALA A C 1
ATOM 757 O O . ALA A 1 93 ? -0.273 -3.359 -19.114 1.00 43.47 93 ALA A O 1
ATOM 758 N N . VAL A 1 94 ? 1.908 -2.909 -18.977 1.00 47.19 94 VAL A N 1
ATOM 759 C CA . VAL A 1 94 ? 2.158 -3.208 -20.411 1.00 47.19 94 VAL A CA 1
ATOM 760 C C . VAL A 1 94 ? 2.592 -4.659 -20.689 1.00 47.19 94 VAL A C 1
ATOM 762 O O . VAL A 1 94 ? 2.443 -5.146 -21.804 1.00 47.19 94 VAL A O 1
ATOM 765 N N . ARG A 1 95 ? 3.058 -5.430 -19.696 1.00 46.75 95 ARG A N 1
ATOM 766 C CA . ARG A 1 95 ? 3.667 -6.753 -19.971 1.00 46.75 95 ARG A CA 1
ATOM 767 C C . ARG A 1 95 ? 2.694 -7.928 -20.185 1.00 46.75 95 ARG A C 1
ATOM 769 O O . ARG A 1 95 ? 3.165 -9.013 -20.492 1.00 46.75 95 ARG A O 1
ATOM 776 N N . HIS A 1 96 ? 1.372 -7.746 -20.092 1.00 40.09 96 HIS A N 1
ATOM 777 C CA . HIS A 1 96 ? 0.404 -8.845 -20.305 1.00 40.09 96 HIS A CA 1
ATOM 778 C C . HIS A 1 96 ? -0.337 -8.797 -21.661 1.00 40.09 96 HIS A C 1
ATOM 780 O O . HIS A 1 96 ? -1.279 -9.549 -21.886 1.00 40.09 96 HIS A O 1
ATOM 786 N N . MET A 1 97 ? 0.076 -7.926 -22.585 1.00 46.97 97 MET A N 1
ATOM 787 C CA . MET A 1 97 ? -0.592 -7.726 -23.885 1.00 46.97 97 MET A CA 1
ATOM 788 C C . MET A 1 97 ? 0.166 -8.316 -25.089 1.00 46.97 97 MET A C 1
ATOM 790 O O . MET A 1 97 ? -0.283 -8.151 -26.214 1.00 46.97 97 MET A O 1
ATOM 794 N N . LEU A 1 98 ? 1.296 -9.002 -24.876 1.00 48.69 98 LEU A N 1
ATOM 795 C CA . LEU A 1 98 ? 2.188 -9.465 -25.955 1.00 48.69 98 LEU A CA 1
ATOM 796 C C . LEU A 1 98 ? 2.129 -10.974 -26.245 1.00 48.69 98 LEU A C 1
ATOM 798 O O . LEU A 1 98 ? 3.011 -11.493 -26.918 1.00 48.69 98 LEU A O 1
ATOM 802 N N . LEU A 1 99 ? 1.121 -11.699 -25.747 1.00 43.12 99 LEU A N 1
ATOM 803 C CA . LEU A 1 99 ? 1.055 -13.161 -25.919 1.00 43.12 99 LEU A CA 1
ATOM 804 C C . LEU A 1 99 ? -0.169 -13.692 -26.672 1.00 43.12 99 LEU A C 1
ATOM 806 O O . LEU A 1 99 ? -0.317 -14.904 -26.776 1.00 43.12 99 LEU A O 1
ATOM 810 N N . VAL A 1 100 ? -1.011 -12.831 -27.252 1.00 44.72 100 VAL A N 1
ATOM 811 C CA . VAL A 1 100 ? -2.095 -13.286 -28.139 1.00 44.72 100 VAL A CA 1
ATOM 812 C C . VAL A 1 100 ? -2.227 -12.356 -29.341 1.00 44.72 100 VAL A C 1
ATOM 814 O O . VAL A 1 100 ? -3.102 -11.501 -29.401 1.00 44.72 100 VAL A O 1
ATOM 817 N N . SER A 1 101 ? -1.351 -12.542 -30.317 1.00 36.97 101 SER A N 1
ATOM 818 C CA . SER A 1 101 ? -1.625 -12.165 -31.702 1.00 36.97 101 SER A CA 1
ATOM 819 C C . SER A 1 101 ? -0.921 -13.182 -32.585 1.00 36.97 101 SER A C 1
ATOM 821 O O . SER A 1 101 ? 0.275 -13.091 -32.856 1.00 36.97 101 SER A O 1
ATOM 823 N N . SER A 1 102 ? -1.693 -14.220 -32.906 1.00 38.84 102 SER A N 1
ATOM 824 C CA . SER A 1 102 ? -1.396 -15.201 -33.936 1.00 38.84 102 SER A CA 1
ATOM 825 C C . SER A 1 102 ? -1.184 -14.468 -35.255 1.00 38.84 102 SER A C 1
ATOM 827 O O . SER A 1 102 ? -1.999 -13.640 -35.648 1.00 38.84 102 SER A O 1
ATOM 829 N N . ILE A 1 103 ? -0.051 -14.786 -35.870 1.00 48.00 103 ILE A N 1
ATOM 830 C CA . ILE A 1 103 ? 0.247 -14.767 -37.303 1.00 48.00 103 ILE A CA 1
ATOM 831 C C . ILE A 1 103 ? -1.059 -14.910 -38.095 1.00 48.00 103 ILE A C 1
ATOM 833 O O . ILE A 1 103 ? -1.693 -15.928 -37.866 1.00 48.00 103 ILE A O 1
ATOM 837 N N . GLU A 1 104 ? -1.457 -13.917 -38.910 1.00 49.28 104 GLU A N 1
ATOM 838 C CA . GLU A 1 104 ? -2.130 -14.070 -40.230 1.00 49.28 104 GLU A CA 1
ATOM 839 C C . GLU A 1 104 ? -2.314 -12.732 -41.005 1.00 49.28 104 GLU A C 1
ATOM 841 O O . GLU A 1 104 ? -2.536 -12.794 -42.205 1.00 49.28 104 GLU A O 1
ATOM 846 N N . ASP A 1 105 ? -2.112 -11.530 -40.434 1.00 48.56 105 ASP A N 1
ATOM 847 C CA . ASP A 1 105 ? -2.346 -10.262 -41.174 1.00 48.56 105 ASP A CA 1
ATOM 848 C C . ASP A 1 105 ? -1.107 -9.347 -41.297 1.00 48.56 105 ASP A C 1
ATOM 850 O O . ASP A 1 105 ? -1.008 -8.300 -40.658 1.00 48.56 105 ASP A O 1
ATOM 854 N N . GLU A 1 106 ? -0.157 -9.692 -42.173 1.00 53.62 106 GLU A N 1
ATOM 855 C CA . GLU A 1 106 ? 1.040 -8.861 -42.438 1.00 53.62 106 GLU A CA 1
ATOM 856 C C . GLU A 1 106 ? 0.753 -7.569 -43.232 1.00 53.62 106 GLU A C 1
ATOM 858 O O . GLU A 1 106 ? 1.611 -6.693 -43.338 1.00 53.62 106 GLU A O 1
ATOM 863 N N . LYS A 1 107 ? -0.461 -7.405 -43.776 1.00 54.44 107 LYS A N 1
ATOM 864 C CA . LYS A 1 107 ? -0.836 -6.200 -44.536 1.00 54.44 107 LYS A CA 1
ATOM 865 C C . LYS A 1 107 ? -1.382 -5.072 -43.652 1.00 54.44 107 LYS A C 1
ATOM 867 O O . LYS A 1 107 ? -1.275 -3.911 -44.028 1.00 54.44 107 LYS A O 1
ATOM 872 N N . SER A 1 108 ? -1.909 -5.397 -42.467 1.00 54.84 108 SER A N 1
ATOM 873 C CA . SER A 1 108 ? -2.455 -4.410 -41.521 1.00 54.84 108 SER A CA 1
ATOM 874 C C . SER A 1 108 ? -1.375 -3.748 -40.656 1.00 54.84 108 SER A C 1
ATOM 876 O O . SER A 1 108 ? -1.594 -2.668 -40.113 1.00 54.84 108 SER A O 1
ATOM 878 N N . THR A 1 109 ? -0.206 -4.374 -40.514 1.00 53.47 109 THR A N 1
ATOM 879 C CA . THR A 1 109 ? 0.903 -3.875 -39.688 1.00 53.47 109 THR A CA 1
ATOM 880 C C . THR A 1 109 ? 1.694 -2.747 -40.345 1.00 53.47 109 THR A C 1
ATOM 882 O O . THR A 1 109 ? 2.279 -1.937 -39.631 1.00 53.47 109 THR A O 1
ATOM 885 N N . LEU A 1 110 ? 1.700 -2.652 -41.679 1.00 55.50 110 LEU A N 1
ATOM 886 C CA . LEU A 1 110 ? 2.397 -1.573 -42.391 1.00 55.50 110 LEU A CA 1
ATOM 887 C C . LEU A 1 110 ? 1.651 -0.230 -42.308 1.00 55.50 110 LEU A C 1
ATOM 889 O O . LEU A 1 110 ? 2.296 0.787 -42.071 1.00 55.50 110 LEU A O 1
ATOM 893 N N . GLU A 1 111 ? 0.316 -0.226 -42.390 1.00 61.25 111 GLU A N 1
ATOM 894 C CA . GLU A 1 111 ? -0.490 0.991 -42.165 1.00 61.25 111 GLU A CA 1
ATOM 895 C C . GLU A 1 111 ? -0.394 1.481 -40.710 1.00 61.25 111 GLU A C 1
ATOM 897 O O . GLU A 1 111 ? -0.292 2.682 -40.466 1.00 61.25 111 GLU A O 1
ATOM 902 N N . ALA A 1 112 ? -0.329 0.564 -39.736 1.00 59.69 112 ALA A N 1
ATOM 903 C CA . ALA A 1 112 ? -0.185 0.924 -38.324 1.00 59.69 112 ALA A CA 1
ATOM 904 C C . ALA A 1 112 ? 1.171 1.587 -37.999 1.00 59.69 112 ALA A C 1
ATOM 906 O O . ALA A 1 112 ? 1.246 2.428 -37.104 1.00 59.69 112 ALA A O 1
ATOM 907 N N . LEU A 1 113 ? 2.241 1.238 -38.726 1.00 57.47 113 LEU A N 1
ATOM 908 C CA . LEU A 1 113 ? 3.573 1.820 -38.520 1.00 57.47 113 LEU A CA 1
ATOM 909 C C . LEU A 1 113 ? 3.714 3.225 -39.124 1.00 57.47 113 LEU A C 1
ATOM 911 O O . LEU A 1 113 ? 4.427 4.055 -38.557 1.00 57.47 113 LEU A O 1
ATOM 915 N N . GLU A 1 114 ? 3.028 3.521 -40.232 1.00 66.25 114 GLU A N 1
ATOM 916 C CA . GLU A 1 114 ? 2.974 4.886 -40.780 1.00 66.25 114 GLU A CA 1
ATOM 917 C C . GLU A 1 114 ? 2.160 5.827 -39.875 1.00 66.25 114 GLU A C 1
ATOM 919 O O . GLU A 1 114 ? 2.552 6.976 -39.663 1.00 66.25 114 GLU A O 1
ATOM 924 N N . GLU A 1 115 ? 1.088 5.328 -39.253 1.00 64.19 115 GLU A N 1
ATOM 925 C CA . GLU A 1 115 ? 0.254 6.118 -38.339 1.00 64.19 115 GLU A CA 1
ATOM 926 C C . GLU A 1 115 ? 0.950 6.419 -36.991 1.00 64.19 115 GLU A C 1
ATOM 928 O O . GLU A 1 115 ? 0.715 7.472 -36.386 1.00 64.19 115 GLU A O 1
ATOM 933 N N . GLU A 1 116 ? 1.859 5.551 -36.525 1.00 61.97 116 GLU A N 1
ATOM 934 C CA . GLU A 1 116 ? 2.687 5.817 -35.335 1.00 61.97 116 GLU A CA 1
ATOM 935 C C . GLU A 1 116 ? 3.785 6.867 -35.584 1.00 61.97 116 GLU A C 1
ATOM 937 O O . GLU A 1 116 ? 4.122 7.632 -34.675 1.00 61.97 116 GLU A O 1
ATOM 942 N N . ALA A 1 117 ? 4.317 6.963 -36.808 1.00 63.28 117 ALA A N 1
ATOM 943 C CA . ALA A 1 117 ? 5.364 7.931 -37.146 1.00 63.28 117 ALA A CA 1
ATOM 944 C C . ALA A 1 117 ? 4.847 9.383 -37.202 1.00 63.28 117 ALA A C 1
ATOM 946 O O . ALA A 1 117 ? 5.566 10.315 -36.829 1.00 63.28 117 ALA A O 1
ATOM 947 N N . GLU A 1 118 ? 3.594 9.586 -37.618 1.00 64.50 118 GLU A N 1
ATOM 948 C CA . GLU A 1 118 ? 2.928 10.898 -37.602 1.00 64.50 118 GLU A CA 1
ATOM 949 C C . GLU A 1 118 ? 2.510 11.312 -36.175 1.00 64.50 118 GLU A C 1
ATOM 951 O O . GLU A 1 118 ? 2.641 12.482 -35.805 1.00 64.50 118 GLU A O 1
ATOM 956 N N . ALA A 1 119 ? 2.109 10.354 -35.327 1.00 60.88 119 ALA A N 1
ATOM 957 C CA . ALA A 1 119 ? 1.692 10.610 -33.943 1.00 60.88 119 ALA A CA 1
ATOM 958 C C . ALA A 1 119 ? 2.834 11.090 -33.024 1.00 60.88 119 ALA A C 1
ATOM 960 O O . ALA A 1 119 ? 2.578 11.752 -32.022 1.00 60.88 119 ALA A O 1
ATOM 961 N N . ALA A 1 120 ? 4.098 10.827 -33.374 1.00 62.62 120 ALA A N 1
ATOM 962 C CA . ALA A 1 120 ? 5.262 11.260 -32.592 1.00 62.62 120 ALA A CA 1
ATOM 963 C C . ALA A 1 120 ? 5.509 12.786 -32.605 1.00 62.62 120 ALA A C 1
ATOM 965 O O . ALA A 1 120 ? 6.367 13.277 -31.868 1.00 62.62 120 ALA A O 1
ATOM 966 N N . LYS A 1 121 ? 4.793 13.549 -33.446 1.00 67.81 121 LYS A N 1
ATOM 967 C CA . LYS A 1 121 ? 4.852 15.024 -33.473 1.00 67.81 121 LYS A CA 1
ATOM 968 C C . LYS A 1 121 ? 3.775 15.689 -32.616 1.00 67.81 121 LYS A C 1
ATOM 970 O O . LYS A 1 121 ? 3.882 16.880 -32.324 1.00 67.81 121 LYS A O 1
ATOM 975 N N . GLU A 1 122 ? 2.750 14.941 -32.230 1.00 64.81 122 GLU A N 1
ATOM 976 C CA . GLU A 1 122 ? 1.678 15.390 -31.353 1.00 64.81 122 GLU A CA 1
ATOM 977 C C . GLU A 1 122 ? 2.138 15.143 -29.910 1.00 64.81 122 GLU A C 1
ATOM 979 O O . GLU A 1 122 ? 2.545 14.037 -29.569 1.00 64.81 122 GLU A O 1
ATOM 984 N N . GLY A 1 123 ? 2.197 16.195 -29.086 1.00 78.44 123 GLY A N 1
ATOM 985 C CA . GLY A 1 123 ? 2.821 16.136 -27.758 1.00 78.44 123 GLY A CA 1
ATOM 986 C C . GLY A 1 123 ? 2.266 15.023 -26.858 1.00 78.44 123 GLY A C 1
ATOM 987 O O . GLY A 1 123 ? 1.172 14.515 -27.091 1.00 78.44 123 GLY A O 1
ATOM 988 N N . ASP A 1 124 ? 3.010 14.683 -25.800 1.00 72.38 124 ASP A N 1
ATOM 989 C CA . ASP A 1 124 ? 2.739 13.554 -24.888 1.00 72.38 124 ASP A CA 1
ATOM 990 C C . ASP A 1 124 ? 1.266 13.432 -24.429 1.00 72.38 124 ASP A C 1
ATOM 992 O O . ASP A 1 124 ? 0.772 12.326 -24.204 1.00 72.38 124 ASP A O 1
ATOM 996 N N . ASP A 1 125 ? 0.536 14.548 -24.348 1.00 76.62 125 ASP A N 1
ATOM 997 C CA . ASP A 1 125 ? -0.887 14.598 -23.997 1.00 76.62 125 ASP A CA 1
ATOM 998 C C . ASP A 1 125 ? -1.799 13.885 -25.017 1.00 76.62 125 ASP A C 1
ATOM 1000 O O . ASP A 1 125 ? -2.719 13.166 -24.620 1.00 76.62 125 ASP A O 1
ATOM 1004 N N . ALA A 1 126 ? -1.524 14.005 -26.320 1.00 81.00 126 ALA A N 1
ATOM 1005 C CA . ALA A 1 126 ? -2.311 13.367 -27.382 1.00 81.00 126 ALA A CA 1
ATOM 1006 C C . ALA A 1 126 ? -2.124 11.841 -27.390 1.00 81.00 126 ALA A C 1
ATOM 1008 O O . ALA A 1 126 ? -3.075 11.079 -27.591 1.00 81.00 126 ALA A O 1
ATOM 1009 N N . LEU A 1 127 ? -0.906 11.378 -27.086 1.00 79.81 127 LEU A N 1
ATOM 1010 C CA . LEU A 1 127 ? -0.605 9.956 -26.925 1.00 79.81 127 LEU A CA 1
ATOM 1011 C C . LEU A 1 127 ? -1.365 9.363 -25.727 1.00 79.81 127 LEU A C 1
ATOM 1013 O O . LEU A 1 127 ? -1.922 8.262 -25.811 1.00 79.81 127 LEU A O 1
ATOM 1017 N N . ILE A 1 128 ? -1.427 10.106 -24.617 1.00 78.12 128 ILE A N 1
ATOM 1018 C CA . ILE A 1 128 ? -2.186 9.710 -23.426 1.00 78.12 128 ILE A CA 1
ATOM 1019 C C . ILE A 1 128 ? -3.686 9.654 -23.740 1.00 78.12 128 ILE A C 1
ATOM 1021 O O . ILE A 1 128 ? -4.339 8.668 -23.384 1.00 78.12 128 ILE A O 1
ATOM 1025 N N . GLU A 1 129 ? -4.230 10.660 -24.427 1.00 87.38 129 GLU A N 1
ATOM 1026 C CA . GLU A 1 129 ? -5.645 10.719 -24.807 1.00 87.38 129 GLU A CA 1
ATOM 1027 C C . GLU A 1 129 ? -6.032 9.557 -25.735 1.00 87.38 129 GLU A C 1
ATOM 1029 O O . GLU A 1 129 ? -6.982 8.823 -25.442 1.00 87.38 129 GLU A O 1
ATOM 1034 N N . ARG A 1 130 ? -5.230 9.281 -26.773 1.00 82.31 130 ARG A N 1
ATOM 1035 C CA . ARG A 1 130 ? -5.432 8.141 -27.685 1.00 82.31 130 ARG A CA 1
ATOM 1036 C C . ARG A 1 130 ? -5.374 6.800 -26.941 1.00 82.31 130 ARG A C 1
ATOM 1038 O O . ARG A 1 130 ? -6.231 5.936 -27.140 1.00 82.31 130 ARG A O 1
ATOM 1045 N N . GLY A 1 131 ? -4.421 6.632 -26.021 1.00 85.00 131 GLY A N 1
ATOM 1046 C CA . GLY A 1 131 ? -4.296 5.419 -25.204 1.00 85.00 131 GLY A CA 1
ATOM 1047 C C . GLY A 1 131 ? -5.420 5.232 -24.173 1.00 85.00 131 GLY A C 1
ATOM 1048 O O . GLY A 1 131 ? -5.728 4.104 -23.766 1.00 85.00 131 GLY A O 1
ATOM 1049 N N . LEU A 1 132 ? -6.050 6.315 -23.714 1.00 83.81 132 LEU A N 1
ATOM 1050 C CA . LEU A 1 132 ? -7.258 6.252 -22.886 1.00 83.81 132 LEU A CA 1
ATOM 1051 C C . LEU A 1 132 ? -8.482 5.885 -23.727 1.00 83.81 132 LEU A C 1
ATOM 1053 O O . LEU A 1 132 ? -9.251 5.010 -23.321 1.00 83.81 132 LEU A O 1
ATOM 1057 N N . GLN A 1 133 ? -8.612 6.480 -24.911 1.00 89.31 133 GLN A N 1
ATOM 1058 C CA . GLN A 1 133 ? -9.703 6.210 -25.839 1.00 89.31 133 GLN A CA 1
ATOM 1059 C C . GLN A 1 133 ? -9.729 4.736 -26.267 1.00 89.31 133 GLN A C 1
ATOM 1061 O O . GLN A 1 133 ? -10.749 4.069 -26.106 1.00 89.31 133 GLN A O 1
ATOM 1066 N N . GLN A 1 134 ? -8.582 4.176 -26.671 1.00 88.19 134 GLN A N 1
ATOM 1067 C CA . GLN A 1 134 ? -8.474 2.755 -27.027 1.00 88.19 134 GLN A CA 1
ATOM 1068 C C . GLN A 1 134 ? -8.896 1.822 -25.884 1.00 88.19 134 GLN A C 1
ATOM 1070 O O . GLN A 1 134 ? -9.549 0.801 -26.107 1.00 88.19 134 GLN A O 1
ATOM 1075 N N . ARG A 1 135 ? -8.541 2.154 -24.636 1.00 80.19 135 ARG A N 1
ATOM 1076 C CA . ARG A 1 135 ? -8.980 1.372 -23.472 1.00 80.19 135 ARG A CA 1
ATOM 1077 C C . ARG A 1 135 ? -10.491 1.457 -23.284 1.00 80.19 135 ARG A C 1
ATOM 1079 O O . ARG A 1 135 ? -11.109 0.422 -23.049 1.00 80.19 135 ARG A O 1
ATOM 1086 N N . LEU A 1 136 ? -11.088 2.644 -23.412 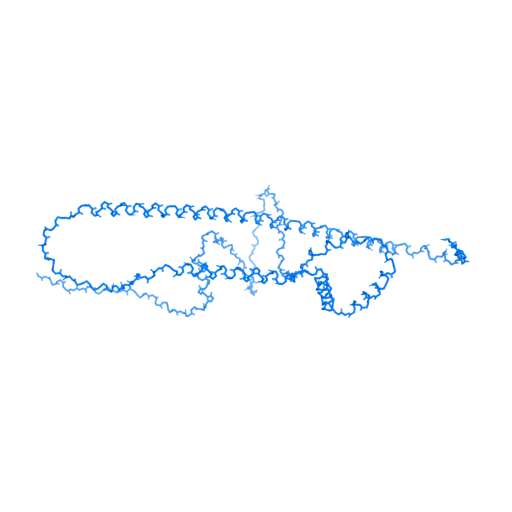1.00 83.12 136 LEU A N 1
ATOM 1087 C CA . LEU A 1 136 ? -12.541 2.826 -23.327 1.00 83.12 136 LEU A CA 1
ATOM 1088 C C . LEU A 1 136 ? -13.288 2.043 -24.411 1.00 83.12 136 LEU A C 1
ATOM 1090 O O . LEU A 1 136 ? -14.301 1.413 -24.107 1.00 83.12 136 LEU A O 1
ATOM 1094 N N . ASP A 1 137 ? -12.777 2.030 -25.638 1.00 87.12 137 ASP A N 1
ATOM 1095 C CA . ASP A 1 137 ? -13.403 1.298 -26.738 1.00 87.12 137 ASP A CA 1
ATOM 1096 C C . ASP A 1 137 ? -13.324 -0.221 -26.538 1.00 87.12 137 ASP A C 1
ATOM 1098 O O . ASP A 1 137 ? -14.307 -0.920 -26.782 1.00 87.12 137 ASP A O 1
ATOM 1102 N N . ARG A 1 138 ? -12.232 -0.739 -25.959 1.00 81.25 138 ARG A N 1
ATOM 1103 C CA . ARG A 1 138 ? -12.155 -2.152 -25.543 1.00 81.25 138 ARG A CA 1
ATOM 1104 C C . ARG A 1 138 ? -13.187 -2.508 -24.472 1.00 81.25 138 ARG A C 1
ATOM 1106 O O . ARG A 1 138 ? -13.804 -3.565 -24.563 1.00 81.25 138 ARG A O 1
ATOM 1113 N N . TYR A 1 139 ? -13.414 -1.637 -23.485 1.00 78.19 139 TYR A N 1
ATOM 1114 C CA . TYR A 1 139 ? -14.463 -1.863 -22.480 1.00 78.19 139 TYR A CA 1
ATOM 1115 C C . TYR A 1 139 ? -15.862 -1.880 -23.105 1.00 78.19 139 TYR A C 1
ATOM 1117 O O . TYR A 1 139 ? -16.663 -2.750 -22.764 1.00 78.19 139 TYR A O 1
ATOM 1125 N N . ARG A 1 140 ? -16.139 -0.968 -24.051 1.00 84.81 140 ARG A N 1
ATOM 1126 C CA . ARG A 1 140 ? -17.404 -0.956 -24.806 1.00 84.81 140 ARG A CA 1
ATOM 1127 C C . ARG A 1 140 ? -17.589 -2.243 -25.610 1.00 84.81 140 ARG A C 1
ATOM 1129 O O . ARG A 1 140 ? -18.657 -2.834 -25.543 1.00 84.81 140 ARG A O 1
ATOM 1136 N N . ALA A 1 141 ? -16.554 -2.693 -26.319 1.00 86.38 141 ALA A N 1
ATOM 1137 C CA . ALA A 1 141 ? -16.609 -3.907 -27.134 1.00 86.38 141 ALA A CA 1
ATOM 1138 C C . ALA A 1 141 ? -16.846 -5.176 -26.297 1.00 86.38 141 ALA A C 1
ATOM 1140 O O . ALA A 1 141 ? -17.547 -6.084 -26.732 1.00 86.38 141 ALA A O 1
ATOM 1141 N N . LEU A 1 142 ? -16.294 -5.230 -25.081 1.00 83.62 142 LEU A N 1
ATOM 1142 C CA . LEU A 1 142 ? -16.439 -6.368 -24.171 1.00 83.62 142 LEU A CA 1
ATOM 1143 C C . LEU A 1 142 ? -17.748 -6.354 -23.359 1.00 83.62 142 LEU A C 1
ATOM 1145 O O . LEU A 1 142 ? -17.970 -7.285 -22.588 1.00 83.62 142 LEU A O 1
ATOM 1149 N N . ASN A 1 143 ? -18.593 -5.317 -23.485 1.00 86.88 143 ASN A N 1
ATOM 1150 C CA . ASN A 1 143 ? -19.744 -5.073 -22.599 1.00 86.88 143 ASN A CA 1
ATOM 1151 C C . ASN A 1 143 ? -19.383 -5.172 -21.102 1.00 86.88 143 ASN A C 1
ATOM 1153 O O . ASN A 1 143 ? -20.209 -5.548 -20.269 1.00 86.88 143 ASN A O 1
ATOM 1157 N N . ALA A 1 144 ? -18.133 -4.860 -20.757 1.00 76.19 144 ALA A N 1
ATOM 1158 C CA . ALA A 1 144 ? -17.662 -4.890 -19.384 1.00 76.19 144 ALA A CA 1
ATOM 1159 C C . ALA A 1 144 ? -18.023 -3.570 -18.693 1.00 76.19 144 ALA A C 1
ATOM 1161 O O . ALA A 1 144 ? -17.881 -2.492 -19.279 1.00 76.19 144 ALA A O 1
ATOM 1162 N N . ASP A 1 145 ? -18.466 -3.654 -17.436 1.00 74.56 145 ASP A N 1
ATOM 1163 C CA . ASP A 1 145 ? -18.693 -2.475 -16.601 1.00 74.56 145 ASP A CA 1
ATOM 1164 C C . ASP A 1 145 ? -17.425 -1.615 -16.578 1.00 74.56 145 ASP A C 1
ATOM 1166 O O . ASP A 1 145 ? -16.308 -2.123 -16.414 1.00 74.56 145 ASP A O 1
ATOM 1170 N N . LYS A 1 146 ? -17.587 -0.296 -16.737 1.00 78.62 146 LYS A N 1
ATOM 1171 C CA . LYS A 1 146 ? -16.449 0.621 -16.664 1.00 78.62 146 LYS A CA 1
ATOM 1172 C C . LYS A 1 146 ? -15.758 0.419 -15.311 1.00 78.62 146 LYS A C 1
ATOM 1174 O O . LYS A 1 146 ? -16.437 0.336 -14.288 1.00 78.62 146 LYS A O 1
ATOM 1179 N N . PRO A 1 147 ? -14.418 0.392 -15.252 1.00 71.56 147 PRO A N 1
ATOM 1180 C CA . PRO A 1 147 ? -13.701 0.170 -13.996 1.00 71.56 147 PRO A CA 1
ATOM 1181 C C . PRO A 1 147 ? -14.014 1.251 -12.949 1.00 71.56 147 PRO A C 1
ATOM 1183 O O . PRO A 1 147 ? -14.028 0.963 -11.754 1.00 71.56 147 PRO A O 1
ATOM 1186 N N . SER A 1 148 ? -14.341 2.473 -13.394 1.00 73.94 148 SER A N 1
ATOM 1187 C CA . SER A 1 148 ? -14.886 3.531 -12.536 1.00 73.94 148 SER A CA 1
ATOM 1188 C C . SER A 1 148 ? -16.171 3.095 -11.841 1.00 73.94 148 SER A C 1
ATOM 1190 O O . SER A 1 148 ? -16.313 3.305 -10.645 1.00 73.94 148 SER A O 1
ATOM 1192 N N . ASP A 1 149 ? -17.070 2.432 -12.561 1.00 76.19 149 ASP A N 1
ATOM 1193 C CA . ASP A 1 149 ? -18.384 2.046 -12.060 1.00 76.19 149 ASP A CA 1
ATOM 1194 C C . ASP A 1 149 ? -18.263 0.914 -11.042 1.00 76.19 149 ASP A C 1
ATOM 1196 O O . ASP A 1 149 ? -19.000 0.904 -10.063 1.00 76.19 149 ASP A O 1
ATOM 1200 N N . VAL A 1 150 ? -17.297 0.003 -11.200 1.00 75.06 150 VAL A N 1
ATOM 1201 C CA . VAL A 1 150 ? -17.010 -1.046 -10.205 1.00 75.06 150 VAL A CA 1
ATOM 1202 C C . VAL A 1 150 ? -16.518 -0.433 -8.891 1.00 75.06 150 VAL A C 1
ATOM 1204 O O . VAL A 1 150 ? -17.023 -0.777 -7.821 1.00 75.06 150 VAL A O 1
ATOM 1207 N N . VAL A 1 151 ? -15.580 0.520 -8.958 1.00 77.75 151 VAL A N 1
ATOM 1208 C CA . VAL A 1 151 ? -15.071 1.224 -7.768 1.00 77.75 151 VAL A CA 1
ATOM 1209 C C . VAL A 1 151 ? -16.163 2.090 -7.138 1.00 77.75 151 VAL A C 1
ATOM 1211 O O . VAL A 1 151 ? -16.331 2.066 -5.922 1.00 77.75 151 VAL A O 1
ATOM 1214 N N . THR A 1 152 ? -16.948 2.813 -7.940 1.00 82.88 152 THR A N 1
ATOM 1215 C CA . THR A 1 152 ? -18.066 3.630 -7.451 1.00 82.88 152 THR A CA 1
ATOM 1216 C C . THR A 1 152 ? -19.159 2.770 -6.820 1.00 82.88 152 THR A C 1
ATOM 1218 O O . THR A 1 152 ? -19.661 3.138 -5.762 1.00 82.88 152 THR A O 1
ATOM 1221 N N . LYS A 1 153 ? -19.493 1.606 -7.396 1.00 84.31 153 LYS A N 1
ATOM 1222 C CA . LYS A 1 153 ? -20.435 0.640 -6.805 1.00 84.31 153 LYS A CA 1
ATOM 1223 C C . LYS A 1 153 ? -19.913 0.109 -5.467 1.00 84.31 153 LYS A C 1
ATOM 1225 O O . LYS A 1 153 ? -20.671 0.087 -4.502 1.00 84.31 153 LYS A O 1
ATOM 1230 N N . GLY A 1 154 ? -18.631 -0.255 -5.389 1.00 83.19 154 GLY A N 1
ATOM 1231 C CA . GLY A 1 154 ? -17.998 -0.696 -4.142 1.00 83.19 154 GLY A CA 1
ATOM 1232 C C . GLY A 1 154 ? -18.010 0.389 -3.063 1.00 83.19 154 GLY A C 1
ATOM 1233 O O . GLY A 1 154 ? -18.457 0.151 -1.946 1.00 83.19 154 GLY A O 1
ATOM 1234 N N . LEU A 1 155 ? -17.610 1.613 -3.415 1.00 89.62 155 LEU A N 1
ATOM 1235 C CA . LEU A 1 155 ? -17.608 2.751 -2.496 1.00 89.62 155 LEU A CA 1
ATOM 1236 C C . LEU A 1 155 ? -19.024 3.107 -2.017 1.00 89.62 155 LEU A C 1
ATOM 1238 O O . LEU A 1 155 ? -19.227 3.387 -0.837 1.00 89.62 155 LEU A O 1
ATOM 1242 N N . ALA A 1 156 ? -20.009 3.083 -2.918 1.00 89.38 156 ALA A N 1
ATOM 1243 C CA . ALA A 1 156 ? -21.404 3.335 -2.576 1.00 89.38 156 ALA A CA 1
ATOM 1244 C C . ALA A 1 156 ? -21.952 2.263 -1.623 1.00 89.38 156 ALA A C 1
ATOM 1246 O O . ALA A 1 156 ? -22.629 2.607 -0.656 1.00 89.38 156 ALA A O 1
ATOM 1247 N N . TYR A 1 157 ? -21.626 0.989 -1.858 1.00 93.69 157 TYR A N 1
ATOM 1248 C CA . TYR A 1 157 ? -22.002 -0.113 -0.974 1.00 93.69 157 TYR A CA 1
ATOM 1249 C C . TYR A 1 157 ? -21.414 0.062 0.432 1.00 93.69 157 TYR A C 1
ATOM 1251 O O . TYR A 1 157 ? -22.157 0.067 1.412 1.00 93.69 157 TYR A O 1
ATOM 1259 N N . GLU A 1 158 ? -20.105 0.302 0.533 1.00 93.88 158 GLU A N 1
ATOM 1260 C CA . GLU A 1 158 ? -19.426 0.531 1.816 1.00 93.88 158 GLU A CA 1
ATOM 1261 C C . GLU A 1 158 ? -19.996 1.743 2.564 1.00 93.88 158 GLU A C 1
ATOM 1263 O O . GLU A 1 158 ? -20.215 1.700 3.775 1.00 93.88 158 GLU A O 1
ATOM 1268 N N . HIS A 1 159 ? -20.309 2.823 1.846 1.00 92.00 159 HIS A N 1
ATOM 1269 C CA . HIS A 1 159 ? -20.924 4.007 2.437 1.00 92.00 159 HIS A CA 1
ATOM 1270 C C . HIS A 1 159 ? -22.320 3.713 3.013 1.00 92.00 159 HIS A C 1
ATOM 1272 O O . HIS A 1 159 ? -22.635 4.155 4.119 1.00 92.00 159 HIS A O 1
ATOM 1278 N N . VAL A 1 160 ? -23.147 2.929 2.311 1.00 95.12 160 VAL A N 1
ATOM 1279 C CA . VAL A 1 160 ? -24.455 2.487 2.824 1.00 95.12 160 VAL A CA 1
ATOM 1280 C C . VAL A 1 160 ? -24.284 1.621 4.076 1.00 95.12 160 VAL A C 1
ATOM 1282 O O . VAL A 1 160 ? -24.948 1.874 5.082 1.00 95.12 160 VAL A O 1
ATOM 1285 N N . VAL A 1 161 ? -23.348 0.668 4.065 1.00 96.00 161 VAL A N 1
ATOM 1286 C CA . VAL A 1 161 ? -23.040 -0.186 5.227 1.00 96.00 161 VAL A CA 1
ATOM 1287 C C . VAL A 1 161 ? -22.581 0.648 6.429 1.00 96.00 161 VAL A C 1
ATOM 1289 O O . VAL A 1 161 ? -23.030 0.422 7.557 1.00 96.00 161 VAL A O 1
ATOM 1292 N N . ALA A 1 162 ? -21.724 1.646 6.209 1.00 91.94 162 ALA A N 1
ATOM 1293 C CA . ALA A 1 162 ? -21.267 2.554 7.256 1.00 91.94 162 ALA A CA 1
ATOM 1294 C C . ALA A 1 162 ? -22.430 3.347 7.877 1.00 91.94 162 ALA A C 1
ATOM 1296 O O . ALA A 1 162 ? -22.532 3.435 9.105 1.00 91.94 162 ALA A O 1
ATOM 1297 N N . LEU A 1 163 ? -23.342 3.870 7.050 1.00 93.88 163 LEU A N 1
ATOM 1298 C CA . LEU A 1 163 ? -24.537 4.574 7.520 1.00 93.88 163 LEU A CA 1
ATOM 1299 C C . LEU A 1 163 ? -25.472 3.654 8.316 1.00 93.88 163 LEU A C 1
ATOM 1301 O O . LEU A 1 163 ? -25.946 4.044 9.385 1.00 93.88 163 LEU A O 1
ATOM 1305 N N . GLU A 1 164 ? -25.701 2.422 7.860 1.00 93.50 164 GLU A N 1
ATOM 1306 C CA . GLU A 1 164 ? -26.500 1.447 8.608 1.00 93.50 164 GLU A CA 1
ATOM 1307 C C . GLU A 1 164 ? -25.888 1.120 9.972 1.00 93.50 164 GLU A C 1
ATOM 1309 O O . GLU A 1 164 ? -26.600 1.041 10.978 1.00 93.50 164 GLU A O 1
ATOM 1314 N N . ASN A 1 165 ? -24.567 0.950 10.030 1.00 92.00 165 ASN A N 1
ATOM 1315 C CA . ASN A 1 165 ? -23.855 0.686 11.276 1.00 92.00 165 ASN A CA 1
ATOM 1316 C C . ASN A 1 165 ? -23.937 1.875 12.236 1.00 92.00 165 ASN A C 1
ATOM 1318 O O . ASN A 1 165 ? -24.158 1.679 13.433 1.00 92.00 165 ASN A O 1
ATOM 1322 N N . MET A 1 166 ? -23.845 3.102 11.723 1.00 89.50 166 MET A N 1
ATOM 1323 C CA . MET A 1 166 ? -24.027 4.315 12.517 1.00 89.50 166 MET A CA 1
ATOM 1324 C C . MET A 1 166 ? -25.446 4.396 13.098 1.00 89.50 166 MET A C 1
ATOM 1326 O O . MET A 1 166 ? -25.601 4.630 14.295 1.00 89.50 166 MET A O 1
ATOM 1330 N N . ILE A 1 167 ? -26.481 4.104 12.303 1.00 90.88 167 ILE A N 1
ATOM 1331 C CA . ILE A 1 167 ? -27.879 4.070 12.768 1.00 90.88 167 ILE A CA 1
ATOM 1332 C C . ILE A 1 167 ? -28.081 2.986 13.841 1.00 90.88 167 ILE A C 1
ATOM 1334 O O . ILE A 1 167 ? -28.757 3.226 14.846 1.00 90.88 167 ILE A O 1
ATOM 1338 N N . LYS A 1 168 ? -27.473 1.803 13.673 1.00 85.50 168 LYS A N 1
ATOM 1339 C CA . LYS A 1 168 ? -27.507 0.718 14.672 1.00 85.50 168 LYS A CA 1
ATOM 1340 C C . LYS A 1 168 ? -26.825 1.128 15.981 1.00 85.50 168 LYS A C 1
ATOM 1342 O O . LYS A 1 168 ? -27.347 0.828 17.053 1.00 85.50 168 LYS A O 1
ATOM 1347 N N . GLN A 1 169 ? -25.708 1.854 15.916 1.00 82.31 169 GLN A N 1
ATOM 1348 C CA . GLN A 1 169 ? -25.018 2.380 17.100 1.00 82.31 169 GLN A CA 1
ATOM 1349 C C . GLN A 1 169 ? -25.799 3.511 17.789 1.00 82.31 169 GLN A C 1
ATOM 1351 O O . GLN A 1 169 ? -25.776 3.619 19.015 1.00 82.31 169 GLN A O 1
ATOM 1356 N N . GLN A 1 170 ? -26.550 4.311 17.029 1.00 72.69 170 GLN A N 1
ATOM 1357 C CA . GLN A 1 170 ? -27.336 5.432 17.551 1.00 72.69 170 GLN A CA 1
ATOM 1358 C C . GLN A 1 170 ? -28.594 4.993 18.328 1.00 72.69 170 GLN A C 1
ATOM 1360 O O . GLN A 1 170 ? -29.179 5.795 19.053 1.00 72.69 170 GLN A O 1
ATOM 1365 N N . ARG A 1 171 ? -28.999 3.714 18.241 1.00 54.81 171 ARG A N 1
ATOM 1366 C CA . ARG A 1 171 ? -30.155 3.146 18.965 1.00 54.81 171 ARG A CA 1
ATOM 1367 C C . ARG A 1 171 ? -29.865 2.646 20.386 1.00 54.81 171 ARG A C 1
ATOM 1369 O O . ARG A 1 171 ? -30.690 1.925 20.946 1.00 54.81 171 ARG A O 1
ATOM 1376 N N . ARG A 1 172 ? -28.761 3.040 21.031 1.00 56.50 172 ARG A N 1
ATOM 1377 C CA . ARG A 1 172 ? -28.705 2.936 22.500 1.00 56.50 172 ARG A CA 1
ATOM 1378 C C . ARG A 1 172 ? -29.536 4.078 23.097 1.00 56.50 172 ARG A C 1
ATOM 1380 O O . ARG A 1 172 ? -29.202 5.234 22.846 1.00 56.50 172 ARG A O 1
ATOM 1387 N N . PRO A 1 173 ? -30.614 3.798 23.854 1.00 54.75 173 PRO A N 1
ATOM 1388 C CA . PRO A 1 173 ? -31.456 4.846 24.410 1.00 54.75 173 PRO A CA 1
ATOM 1389 C C . PRO A 1 173 ? -30.633 5.699 25.378 1.00 54.75 173 PRO A C 1
ATOM 1391 O O . PRO A 1 173 ? -30.363 5.294 26.506 1.00 54.75 173 PRO A O 1
ATOM 1394 N N . GLN A 1 174 ? -30.273 6.912 24.956 1.00 52.47 174 GLN A N 1
ATOM 1395 C CA . GLN A 1 174 ? -29.910 7.996 25.864 1.00 52.47 174 GLN A CA 1
ATOM 1396 C C . GLN A 1 174 ? -31.167 8.469 26.610 1.00 52.47 174 GLN A C 1
ATOM 1398 O O . GLN A 1 174 ? -31.646 9.581 26.426 1.00 52.47 174 GLN A O 1
ATOM 1403 N N . ASN A 1 175 ? -31.715 7.602 27.460 1.00 52.81 175 ASN A N 1
ATOM 1404 C CA . ASN A 1 175 ? -32.639 7.995 28.522 1.00 52.81 175 ASN A CA 1
ATOM 1405 C C . ASN A 1 175 ? -31.924 8.119 29.872 1.00 52.81 175 ASN A C 1
ATOM 1407 O O . ASN A 1 175 ? -32.570 8.285 30.902 1.00 52.81 175 ASN A O 1
ATOM 1411 N N . GLU A 1 176 ? -30.592 8.140 29.890 1.00 57.22 176 GLU A N 1
ATOM 1412 C CA . GLU A 1 176 ? -29.862 8.682 31.026 1.00 57.22 176 GLU A CA 1
ATOM 1413 C C . GLU A 1 176 ? -29.803 10.198 30.883 1.00 57.22 176 GLU A C 1
ATOM 1415 O O . GLU A 1 176 ? -28.840 10.782 30.385 1.00 57.22 176 GLU A O 1
ATOM 1420 N N . LYS A 1 177 ? -30.870 10.854 31.345 1.00 59.78 177 LYS A N 1
ATOM 1421 C CA . LYS A 1 177 ? -30.809 12.252 31.766 1.00 59.78 177 LYS A CA 1
ATOM 1422 C C . LYS A 1 177 ? -29.688 12.350 32.799 1.00 59.78 177 LYS A C 1
ATOM 1424 O O . LYS A 1 177 ? -29.927 12.156 33.991 1.00 59.78 177 LYS A O 1
ATOM 1429 N N . ARG A 1 178 ? -28.464 12.652 32.357 1.00 57.91 178 ARG A N 1
ATOM 1430 C CA . ARG A 1 178 ? -27.382 13.111 33.226 1.00 57.91 178 ARG A CA 1
ATOM 1431 C C . ARG A 1 178 ? -27.847 14.423 33.844 1.00 57.91 178 ARG A C 1
ATOM 1433 O O . ARG A 1 178 ? -27.590 15.507 33.332 1.00 57.91 178 ARG A O 1
ATOM 1440 N N . ARG A 1 179 ? -28.576 14.312 34.957 1.00 53.38 179 ARG A N 1
ATOM 1441 C CA . ARG A 1 179 ? -28.695 15.375 35.944 1.00 53.38 179 ARG A CA 1
ATOM 1442 C C . ARG A 1 179 ? -27.273 15.642 36.411 1.00 53.38 179 ARG A C 1
ATOM 1444 O O . ARG A 1 179 ? -26.759 14.936 37.273 1.00 53.38 179 ARG A O 1
ATOM 1451 N N . ILE A 1 180 ? -26.646 16.649 35.817 1.00 50.41 180 ILE A N 1
ATOM 1452 C CA . ILE A 1 180 ? -25.518 17.353 36.410 1.00 50.41 180 ILE A CA 1
ATOM 1453 C C . ILE A 1 180 ? -26.077 17.945 37.706 1.00 50.41 180 ILE A C 1
ATOM 1455 O O . ILE A 1 180 ? -26.675 19.016 37.717 1.00 50.41 180 ILE A O 1
ATOM 1459 N N . ARG A 1 181 ? -26.008 17.170 38.794 1.00 51.28 181 ARG A N 1
ATOM 1460 C CA . ARG A 1 181 ? -26.257 17.681 40.135 1.00 51.28 181 ARG A CA 1
ATOM 1461 C C . ARG A 1 181 ? -25.027 18.505 40.468 1.00 51.28 181 ARG A C 1
ATOM 1463 O O . ARG A 1 181 ? -23.987 17.951 40.812 1.00 51.28 181 ARG A O 1
ATOM 1470 N N . SER A 1 182 ? -25.136 19.821 40.331 1.00 48.59 182 SER A N 1
ATOM 1471 C CA . SER A 1 182 ? -24.309 20.722 41.122 1.00 48.59 182 SER A CA 1
ATOM 1472 C C . SER A 1 182 ? -24.459 20.283 42.577 1.00 48.59 182 SER A C 1
ATOM 1474 O O . SER A 1 182 ? -25.557 20.339 43.133 1.00 48.59 182 SER A O 1
ATOM 1476 N N . VAL A 1 183 ? -23.385 19.754 43.155 1.00 47.75 183 VAL A N 1
ATOM 1477 C CA . VAL A 1 183 ? -23.335 19.354 44.558 1.00 47.75 183 VAL A CA 1
ATOM 1478 C C . VAL A 1 183 ? -23.374 20.637 45.386 1.00 47.75 183 VAL A C 1
ATOM 1480 O O . VAL A 1 183 ? -22.346 21.223 45.699 1.00 47.75 183 VAL A O 1
ATOM 1483 N N . GLN A 1 184 ? -24.578 21.109 45.702 1.00 52.72 184 GLN A N 1
ATOM 1484 C CA . GLN A 1 184 ? -24.792 21.886 46.912 1.00 52.72 184 GLN A CA 1
ATOM 1485 C C . GLN A 1 184 ? -25.015 20.876 48.031 1.00 52.72 184 GLN A C 1
ATOM 1487 O O . GLN A 1 184 ? -26.006 20.147 48.050 1.00 52.72 184 GLN A O 1
ATOM 1492 N N . VAL A 1 185 ? -24.032 20.798 48.924 1.00 48.69 185 VAL A N 1
ATOM 1493 C CA . VAL A 1 185 ? -24.102 20.032 50.166 1.00 48.69 185 VAL A CA 1
ATOM 1494 C C . VAL A 1 185 ? -25.126 20.726 51.061 1.00 48.69 185 VAL A C 1
ATOM 1496 O O . VAL A 1 185 ? -24.795 21.645 51.802 1.00 48.69 185 VAL A O 1
ATOM 1499 N N . GLN A 1 186 ? -26.392 20.332 50.945 1.00 51.44 186 GLN A N 1
ATOM 1500 C CA . GLN A 1 186 ? -27.425 20.688 51.907 1.00 51.44 186 GLN A CA 1
ATOM 1501 C C . GLN A 1 186 ? -27.557 19.511 52.871 1.00 51.44 186 GLN A C 1
ATOM 1503 O O . GLN A 1 186 ? -28.128 18.472 52.542 1.00 51.44 186 GLN A O 1
ATOM 1508 N N . THR A 1 187 ? -26.939 19.648 54.042 1.00 58.72 187 THR A N 1
ATOM 1509 C CA . THR A 1 187 ? -27.075 18.709 55.156 1.00 58.72 187 THR A CA 1
ATOM 1510 C C . THR A 1 187 ? -28.504 18.792 55.684 1.00 58.72 187 THR A C 1
ATOM 1512 O O . THR A 1 187 ? -28.845 19.731 56.403 1.00 58.72 187 THR A O 1
ATOM 1515 N N . MET A 1 188 ? -29.349 17.839 55.296 1.00 55.28 188 MET A N 1
ATOM 1516 C CA . MET A 1 188 ? -30.635 17.621 55.955 1.00 55.28 188 MET A CA 1
ATOM 1517 C C . MET A 1 188 ? -30.395 16.872 57.275 1.00 55.28 188 MET A C 1
ATOM 1519 O O . MET A 1 188 ? -29.575 15.949 57.288 1.00 55.28 188 MET A O 1
ATOM 1523 N N . PRO A 1 189 ? -31.071 17.254 58.373 1.00 57.06 189 PRO A N 1
ATOM 1524 C CA . PRO A 1 189 ? -31.012 16.514 59.626 1.00 57.06 189 PRO A CA 1
ATOM 1525 C C . PRO A 1 189 ? -31.556 15.101 59.398 1.00 57.06 189 PRO A C 1
ATOM 1527 O O . PRO A 1 189 ? -32.654 14.913 58.879 1.00 57.06 189 PRO A O 1
ATOM 1530 N N . PHE A 1 190 ? -30.719 14.121 59.720 1.00 47.66 190 PHE A N 1
ATOM 1531 C CA . PHE A 1 190 ? -31.001 12.701 59.587 1.00 47.66 190 PHE A CA 1
ATOM 1532 C C . PHE A 1 190 ? -31.897 12.299 60.764 1.00 47.66 190 PHE A C 1
ATOM 1534 O O . PHE A 1 190 ? -31.445 12.300 61.906 1.00 47.66 190 PHE A O 1
ATOM 1541 N N . GLU A 1 191 ? -33.179 12.047 60.501 1.00 60.81 191 GLU A N 1
ATOM 1542 C CA . GLU A 1 191 ? -34.089 11.462 61.487 1.00 60.81 191 GLU A CA 1
ATOM 1543 C C . GLU A 1 191 ? -33.827 9.953 61.567 1.00 60.81 191 GLU A C 1
ATOM 1545 O O . GLU A 1 191 ? -33.904 9.237 60.566 1.00 60.81 191 GLU A O 1
ATOM 1550 N N . ASP A 1 192 ? -33.478 9.495 62.770 1.00 59.47 192 ASP A N 1
ATOM 1551 C CA . ASP A 1 192 ? -33.171 8.107 63.107 1.00 59.47 192 ASP A CA 1
ATOM 1552 C C . ASP A 1 192 ? -34.388 7.193 62.880 1.00 59.47 192 ASP A C 1
ATOM 1554 O O . ASP A 1 192 ? -35.272 7.072 63.731 1.00 59.47 192 ASP A O 1
ATOM 1558 N N . LEU A 1 193 ? -34.413 6.502 61.738 1.00 61.94 193 LEU A N 1
ATOM 1559 C CA . LEU A 1 193 ? -35.291 5.356 61.505 1.00 61.94 193 LEU A CA 1
ATOM 1560 C C . LEU A 1 193 ? -34.495 4.052 61.679 1.00 61.94 193 LEU A C 1
ATOM 1562 O O . LEU A 1 193 ? -33.537 3.815 60.939 1.00 61.94 193 LEU A O 1
ATOM 1566 N N . PRO A 1 194 ? -34.880 3.173 62.624 1.00 59.69 194 PRO A N 1
ATOM 1567 C CA . PRO A 1 194 ? -34.249 1.875 62.808 1.00 59.69 194 PRO A CA 1
ATOM 1568 C C . PRO A 1 194 ? -34.813 0.872 61.793 1.00 59.69 194 PRO A C 1
ATOM 1570 O O . PRO A 1 194 ? -35.559 -0.038 62.148 1.00 59.69 194 PRO A O 1
ATOM 1573 N N . GLU A 1 195 ? -34.452 1.014 60.519 1.00 55.81 195 GLU A N 1
ATOM 1574 C CA . GLU A 1 195 ? -34.636 -0.057 59.540 1.00 55.81 195 GLU A CA 1
ATOM 1575 C C . GLU A 1 195 ? -33.334 -0.837 59.402 1.00 55.81 195 GLU A C 1
ATOM 1577 O O . GLU A 1 195 ? -32.311 -0.341 58.930 1.00 55.81 195 GLU A O 1
ATOM 1582 N N . LYS A 1 196 ? -33.377 -2.083 59.879 1.00 60.88 196 LYS A N 1
ATOM 1583 C CA . LYS A 1 196 ? -32.285 -3.044 59.750 1.00 60.88 196 LYS A CA 1
ATOM 1584 C C . LYS A 1 196 ? -31.873 -3.117 58.273 1.00 60.88 196 LYS A C 1
ATOM 1586 O O . LYS A 1 196 ? -32.732 -3.428 57.443 1.00 60.88 196 LYS A O 1
ATOM 1591 N N . PRO A 1 197 ? -30.601 -2.843 57.936 1.00 57.38 197 PRO A N 1
ATOM 1592 C CA . PRO A 1 197 ? -30.136 -2.874 56.561 1.00 57.38 197 PRO A CA 1
ATOM 1593 C C . PRO A 1 197 ? -30.406 -4.260 55.981 1.00 57.38 197 PRO A C 1
ATOM 1595 O O . PRO A 1 197 ? -29.999 -5.280 56.533 1.00 57.38 197 PRO A O 1
ATOM 1598 N N . THR A 1 198 ? -31.155 -4.288 54.887 1.00 61.09 198 THR A N 1
ATOM 1599 C CA . THR A 1 198 ? -31.496 -5.484 54.124 1.00 61.09 198 THR A CA 1
ATOM 1600 C C . THR A 1 198 ? -30.196 -6.031 53.523 1.00 61.09 198 THR A C 1
ATOM 1602 O O . THR A 1 198 ? -29.783 -5.637 52.432 1.00 61.09 198 THR A O 1
ATOM 1605 N N . GLU A 1 199 ? -29.503 -6.901 54.265 1.00 62.12 199 GLU A N 1
ATOM 1606 C CA . GLU A 1 199 ? -28.209 -7.508 53.891 1.00 62.12 199 GLU A CA 1
ATOM 1607 C C . GLU A 1 199 ? -28.251 -8.207 52.521 1.00 62.12 199 GLU A C 1
ATOM 1609 O O . GLU A 1 199 ? -27.231 -8.307 51.841 1.00 62.12 199 GLU A O 1
ATOM 1614 N N . TYR A 1 200 ? -29.444 -8.587 52.054 1.00 57.78 200 TYR A N 1
ATOM 1615 C CA . TYR A 1 200 ? -29.660 -9.168 50.731 1.00 57.78 200 TYR A CA 1
ATOM 1616 C C . TYR A 1 200 ? -29.346 -8.223 49.549 1.00 57.78 200 TYR A C 1
ATOM 1618 O O . TYR A 1 200 ? -29.074 -8.726 48.466 1.00 57.78 200 TYR A O 1
ATOM 1626 N N . SER A 1 201 ? -29.269 -6.892 49.723 1.00 82.50 201 SER A N 1
ATOM 1627 C CA . SER A 1 201 ? -28.928 -5.980 48.603 1.00 82.50 201 SER A CA 1
ATOM 1628 C C . SER A 1 201 ? -27.421 -5.786 48.359 1.00 82.50 201 SER A C 1
ATOM 1630 O O . SER A 1 201 ? -27.018 -5.317 47.294 1.00 82.50 201 SER A O 1
ATOM 1632 N N . LEU A 1 202 ? -26.560 -6.150 49.319 1.00 87.56 202 LEU A N 1
ATOM 1633 C CA . LEU A 1 202 ? -25.106 -6.042 49.142 1.00 87.56 202 LEU A CA 1
ATOM 1634 C C . LEU A 1 202 ? -24.561 -7.180 48.281 1.00 87.56 202 LEU A C 1
ATOM 1636 O O . LEU A 1 202 ? -23.746 -6.924 47.397 1.00 87.56 202 LEU A O 1
ATOM 1640 N N . GLN A 1 203 ? -25.036 -8.407 48.506 1.00 90.69 203 GLN A N 1
ATOM 1641 C CA . GLN A 1 203 ? -24.592 -9.576 47.747 1.00 90.69 203 GLN A CA 1
ATOM 1642 C C . GLN A 1 203 ? -24.925 -9.439 46.256 1.00 90.69 203 GLN A C 1
ATOM 1644 O O . GLN A 1 203 ? -24.040 -9.602 45.422 1.00 90.69 203 GLN A O 1
ATOM 1649 N N . GLU A 1 204 ? -26.148 -9.018 45.919 1.00 92.12 204 GLU A N 1
ATOM 1650 C CA . GLU A 1 204 ? -26.552 -8.767 44.526 1.00 92.12 204 GLU A CA 1
ATOM 1651 C C . GLU A 1 204 ? -25.655 -7.725 43.843 1.00 92.12 204 GLU A C 1
ATOM 1653 O O . GLU A 1 204 ? -25.295 -7.861 42.672 1.00 92.12 204 GLU A O 1
ATOM 1658 N N . ARG A 1 205 ? -25.233 -6.694 44.585 1.00 91.19 205 ARG A N 1
ATOM 1659 C CA . ARG A 1 205 ? -24.320 -5.668 44.074 1.00 91.19 205 ARG A CA 1
ATOM 1660 C C . ARG A 1 205 ? -22.906 -6.206 43.846 1.00 91.19 205 ARG A C 1
ATOM 1662 O O . ARG A 1 205 ? -22.259 -5.797 42.882 1.00 91.19 205 ARG A O 1
ATOM 1669 N N . TYR A 1 206 ? -22.418 -7.099 44.707 1.00 94.88 206 TYR A N 1
ATOM 1670 C CA . TYR A 1 206 ? -21.142 -7.786 44.491 1.00 94.88 206 TYR A CA 1
ATOM 1671 C C . TYR A 1 206 ? -21.194 -8.671 43.249 1.00 94.88 206 TYR A C 1
ATOM 1673 O O . TYR A 1 206 ? -20.310 -8.559 42.400 1.00 94.88 206 TYR A O 1
ATOM 1681 N N . ASP A 1 207 ? -22.254 -9.463 43.102 1.00 95.31 207 ASP A N 1
ATOM 1682 C CA . ASP A 1 207 ? -22.447 -10.337 41.946 1.00 95.31 207 ASP A CA 1
ATOM 1683 C C . ASP A 1 207 ? -22.545 -9.512 40.649 1.00 95.31 207 ASP A C 1
ATOM 1685 O O . ASP A 1 207 ? -21.965 -9.871 39.621 1.00 95.31 207 ASP A O 1
ATOM 1689 N N . GLN A 1 208 ? -23.211 -8.350 40.693 1.00 95.69 208 GLN A N 1
ATOM 1690 C CA . GLN A 1 208 ? -23.255 -7.413 39.571 1.00 95.69 208 GLN A CA 1
ATOM 1691 C C . GLN A 1 208 ? -21.860 -6.889 39.203 1.00 95.69 208 GLN A C 1
ATOM 1693 O O . GLN A 1 208 ? -21.471 -6.973 38.037 1.00 95.69 208 GLN A O 1
ATOM 1698 N N . MET A 1 209 ? -21.088 -6.384 40.172 1.00 96.75 209 MET A N 1
ATOM 1699 C CA . MET A 1 209 ? -19.729 -5.897 39.903 1.00 96.75 209 MET A CA 1
ATOM 1700 C C . MET A 1 209 ? -18.808 -7.014 39.399 1.00 96.75 209 MET A C 1
ATOM 1702 O O . MET A 1 209 ? -17.969 -6.776 38.532 1.00 96.75 209 MET A O 1
ATOM 1706 N N . GLU A 1 210 ? -18.961 -8.240 39.901 1.00 97.81 210 GLU A N 1
ATOM 1707 C CA . GLU A 1 210 ? -18.191 -9.388 39.425 1.00 97.81 210 GLU A CA 1
ATOM 1708 C C . GLU A 1 210 ? -18.522 -9.715 37.960 1.00 97.81 210 GLU A C 1
ATOM 1710 O O . GLU A 1 210 ? -17.620 -9.968 37.155 1.00 97.81 210 GLU A O 1
ATOM 1715 N N . ASN A 1 211 ? -19.803 -9.660 37.590 1.00 97.94 211 ASN A N 1
ATOM 1716 C CA . ASN A 1 211 ? -20.251 -9.855 36.214 1.00 97.94 211 ASN A CA 1
ATOM 1717 C C . ASN A 1 211 ? -19.737 -8.753 35.279 1.00 97.94 211 ASN A C 1
ATOM 1719 O O . ASN A 1 211 ? -19.251 -9.060 34.189 1.00 97.94 211 ASN A O 1
ATOM 1723 N N . GLU A 1 212 ? -19.780 -7.490 35.706 1.00 95.62 212 GLU A N 1
ATOM 1724 C CA . GLU A 1 212 ? -19.223 -6.361 34.951 1.00 95.62 212 GLU A CA 1
ATOM 1725 C C . GLU A 1 212 ? -17.710 -6.526 34.739 1.00 95.62 212 GLU A C 1
ATOM 1727 O O . GLU A 1 212 ? -17.211 -6.386 33.620 1.00 95.62 212 GLU A O 1
ATOM 1732 N N . LEU A 1 213 ? -16.975 -6.937 35.775 1.00 97.69 213 LEU A N 1
ATOM 1733 C CA . LEU A 1 213 ? -15.534 -7.177 35.692 1.00 97.69 213 LEU A CA 1
ATOM 1734 C C . LEU A 1 213 ? -15.205 -8.349 34.749 1.00 97.69 213 LEU A C 1
ATOM 1736 O O . LEU A 1 213 ? -14.252 -8.273 33.966 1.00 97.69 213 LEU A O 1
ATOM 1740 N N . LYS A 1 214 ? -16.008 -9.421 34.762 1.00 97.94 214 LYS A N 1
ATOM 1741 C CA . LYS A 1 214 ? -15.894 -10.534 33.801 1.00 97.94 214 LYS A CA 1
ATOM 1742 C C . LYS A 1 214 ? -16.132 -10.067 32.362 1.00 97.94 214 LYS A C 1
ATOM 1744 O O . LYS A 1 214 ? -15.359 -10.436 31.477 1.00 97.94 214 LYS A O 1
ATOM 1749 N N . GLN A 1 215 ? -17.147 -9.233 32.127 1.00 97.44 215 GLN A N 1
ATOM 1750 C CA . GLN A 1 215 ? -17.424 -8.665 30.804 1.00 97.44 215 GLN A CA 1
ATOM 1751 C C . GLN A 1 215 ? -16.280 -7.770 30.317 1.00 97.44 215 GLN A C 1
ATOM 1753 O O . GLN A 1 215 ? -15.851 -7.901 29.169 1.00 97.44 215 GLN A O 1
ATOM 1758 N N . GLU A 1 216 ? -15.735 -6.915 31.186 1.00 97.44 216 GLU A N 1
ATOM 1759 C CA . GLU A 1 216 ? -14.575 -6.089 30.849 1.00 97.44 216 GLU A CA 1
ATOM 1760 C C . GLU A 1 216 ? -13.354 -6.932 30.474 1.00 97.44 216 GLU A C 1
ATOM 1762 O O . GLU A 1 216 ? -12.682 -6.635 29.485 1.00 97.44 216 GLU A O 1
ATOM 1767 N N . ARG A 1 217 ? -13.060 -7.996 31.230 1.00 97.50 217 ARG A N 1
ATOM 1768 C CA . ARG A 1 217 ? -11.942 -8.901 30.918 1.00 97.50 217 ARG A CA 1
ATOM 1769 C C . ARG A 1 217 ? -12.108 -9.555 29.551 1.00 97.50 217 ARG A C 1
ATOM 1771 O O . ARG A 1 217 ? -11.154 -9.577 28.779 1.00 97.50 217 ARG A O 1
ATOM 1778 N N . LEU A 1 218 ? -13.314 -10.029 29.236 1.00 98.25 218 LEU A N 1
ATOM 1779 C CA . LEU A 1 218 ? -13.618 -10.631 27.938 1.00 98.25 218 LEU A CA 1
ATOM 1780 C C . LEU A 1 218 ? -13.451 -9.615 26.801 1.00 98.25 218 LEU A C 1
ATOM 1782 O O . LEU A 1 218 ? -12.858 -9.929 25.769 1.00 98.25 218 LEU A O 1
ATOM 1786 N N . LEU A 1 219 ? -13.915 -8.377 26.996 1.00 97.44 219 LEU A N 1
ATOM 1787 C CA . LEU A 1 219 ? -13.744 -7.310 26.011 1.00 97.44 219 LEU A CA 1
ATOM 1788 C C . LEU A 1 219 ? -12.263 -6.975 25.785 1.00 97.44 219 LEU A C 1
ATOM 1790 O O . LEU A 1 219 ? -11.838 -6.864 24.636 1.00 97.44 219 LEU A O 1
ATOM 1794 N N . ARG A 1 220 ? -11.469 -6.856 26.859 1.00 97.12 220 ARG A N 1
ATOM 1795 C CA . ARG A 1 220 ? -10.018 -6.616 26.767 1.00 97.12 220 ARG A CA 1
ATOM 1796 C C . ARG A 1 220 ? -9.307 -7.747 26.039 1.00 97.12 220 ARG A C 1
ATOM 1798 O O . ARG A 1 220 ? -8.480 -7.469 25.181 1.00 97.12 220 ARG A O 1
ATOM 1805 N N . GLN A 1 221 ? -9.669 -8.996 26.323 1.00 97.50 221 GLN A N 1
ATOM 1806 C CA . GLN A 1 221 ? -9.110 -10.157 25.633 1.00 97.50 221 GLN A CA 1
ATOM 1807 C C . GLN A 1 221 ? -9.424 -10.128 24.132 1.00 97.50 221 GLN A C 1
ATOM 1809 O O . GLN A 1 221 ? -8.543 -10.357 23.309 1.00 97.50 221 GLN A O 1
ATOM 1814 N N . ARG A 1 222 ? -10.663 -9.791 23.756 1.00 96.06 222 ARG A N 1
ATOM 1815 C CA . ARG A 1 222 ? -11.058 -9.674 22.346 1.00 96.06 222 ARG A CA 1
ATOM 1816 C C . ARG A 1 222 ? -10.316 -8.545 21.629 1.00 96.06 222 ARG A C 1
ATOM 1818 O O . ARG A 1 222 ? -9.901 -8.710 20.484 1.00 96.06 222 ARG A O 1
ATOM 1825 N N . LEU A 1 223 ? -10.150 -7.408 22.301 1.00 97.25 223 LEU A N 1
ATOM 1826 C CA . LEU A 1 223 ? -9.398 -6.275 21.770 1.00 97.25 223 LEU A CA 1
ATOM 1827 C C . LEU A 1 223 ? -7.915 -6.622 21.601 1.00 97.25 223 LEU A C 1
ATOM 1829 O O . LEU A 1 223 ? -7.338 -6.297 20.570 1.00 97.25 223 LEU A O 1
ATOM 1833 N N . GLN A 1 224 ? -7.325 -7.329 22.566 1.00 96.81 224 GLN A N 1
ATOM 1834 C CA . GLN A 1 224 ? -5.952 -7.815 22.471 1.00 96.81 224 GLN A CA 1
ATOM 1835 C C . GLN A 1 224 ? -5.768 -8.760 21.275 1.00 96.81 224 GLN A C 1
ATOM 1837 O O . GLN A 1 224 ? -4.867 -8.537 20.478 1.00 96.81 224 GLN A O 1
ATOM 1842 N N . ALA A 1 225 ? -6.664 -9.733 21.086 1.00 93.19 225 ALA A N 1
ATOM 1843 C CA . ALA A 1 225 ? -6.612 -10.632 19.930 1.00 93.19 225 ALA A CA 1
ATOM 1844 C C . ALA A 1 225 ? -6.726 -9.880 18.589 1.00 93.19 225 ALA A C 1
ATOM 1846 O O . ALA A 1 225 ? -6.036 -10.205 17.631 1.00 93.19 225 ALA A O 1
ATOM 1847 N N . THR A 1 226 ? -7.555 -8.830 18.528 1.00 95.69 226 THR A N 1
ATOM 1848 C CA . THR A 1 226 ? -7.679 -7.988 17.322 1.00 95.69 226 THR A CA 1
ATOM 1849 C C . THR A 1 226 ? -6.393 -7.196 17.053 1.00 95.69 226 THR A C 1
ATOM 1851 O O . THR A 1 226 ? -6.021 -6.976 15.904 1.00 95.69 226 THR A O 1
ATOM 1854 N N . LEU A 1 227 ? -5.707 -6.749 18.110 1.00 97.06 227 LEU A N 1
ATOM 1855 C CA . LEU A 1 227 ? -4.434 -6.036 18.003 1.00 97.06 227 LEU A CA 1
ATOM 1856 C C . LEU A 1 227 ? -3.318 -6.969 17.515 1.00 97.06 227 LEU A C 1
ATOM 1858 O O . LEU A 1 227 ? -2.546 -6.583 16.638 1.00 97.06 227 LEU A O 1
ATOM 1862 N N . GLU A 1 228 ? -3.262 -8.191 18.041 1.00 96.00 228 GLU A N 1
ATOM 1863 C CA . GLU A 1 228 ? -2.345 -9.240 17.578 1.00 96.00 228 GLU A CA 1
ATOM 1864 C C . GLU A 1 228 ? -2.581 -9.545 16.088 1.00 96.00 228 GLU A C 1
ATOM 1866 O O . GLU A 1 228 ? -1.649 -9.428 15.296 1.00 96.00 228 GLU A O 1
ATOM 1871 N N . GLU A 1 229 ? -3.832 -9.760 15.664 1.00 95.62 229 GLU A N 1
ATOM 1872 C CA . GLU A 1 229 ? -4.168 -9.981 14.247 1.00 95.62 229 GLU A CA 1
ATOM 1873 C C . GLU A 1 229 ? -3.749 -8.804 13.346 1.00 95.62 229 GLU A C 1
ATOM 1875 O O . GLU A 1 229 ? -3.179 -9.001 12.271 1.00 95.62 229 GLU A O 1
ATOM 1880 N N . ALA A 1 230 ? -3.986 -7.561 13.777 1.00 95.81 230 ALA A N 1
ATOM 1881 C CA . ALA A 1 230 ? -3.572 -6.379 13.021 1.00 95.81 230 ALA A CA 1
ATOM 1882 C C . ALA A 1 230 ? -2.039 -6.256 12.916 1.00 95.81 230 ALA A C 1
ATOM 1884 O O . ALA A 1 230 ? -1.519 -5.760 11.913 1.00 95.81 230 ALA A O 1
ATOM 1885 N N . THR A 1 231 ? -1.315 -6.720 13.938 1.00 96.56 231 THR A N 1
ATOM 1886 C CA . THR A 1 231 ? 0.154 -6.741 13.958 1.00 96.56 231 THR A CA 1
ATOM 1887 C C . THR A 1 231 ? 0.690 -7.774 12.968 1.00 96.56 231 THR A C 1
ATOM 1889 O O . THR A 1 231 ? 1.556 -7.435 12.160 1.00 96.56 231 THR A O 1
ATOM 1892 N N . ASP A 1 232 ? 0.107 -8.974 12.935 1.00 96.38 232 ASP A N 1
ATOM 1893 C CA . ASP A 1 232 ? 0.454 -10.018 11.964 1.00 96.38 232 ASP A CA 1
ATOM 1894 C C . ASP A 1 232 ? 0.196 -9.547 10.522 1.00 96.38 232 ASP A C 1
ATOM 1896 O O . ASP A 1 232 ? 1.042 -9.696 9.636 1.00 96.38 232 ASP A O 1
ATOM 1900 N N . GLN A 1 233 ? -0.951 -8.900 10.274 1.00 96.31 233 GLN A N 1
ATOM 1901 C CA . GLN A 1 233 ? -1.268 -8.322 8.962 1.00 96.31 233 GLN A CA 1
ATOM 1902 C C . GLN A 1 233 ? -0.237 -7.266 8.536 1.00 96.31 233 GLN A C 1
ATOM 1904 O O . GLN A 1 233 ? 0.187 -7.238 7.374 1.00 96.31 233 GLN A O 1
ATOM 1909 N N . PHE A 1 234 ? 0.197 -6.408 9.463 1.00 97.69 234 PHE A N 1
ATOM 1910 C CA . PHE A 1 234 ? 1.237 -5.416 9.199 1.00 97.69 234 PHE A CA 1
ATOM 1911 C C . PHE A 1 234 ? 2.592 -6.066 8.881 1.00 97.69 234 PHE A C 1
ATOM 1913 O O . PHE A 1 234 ? 3.288 -5.624 7.960 1.00 97.69 234 PHE A O 1
ATOM 1920 N N . GLU A 1 235 ? 2.967 -7.135 9.583 1.00 97.69 235 GLU A N 1
ATOM 1921 C CA . GLU A 1 235 ? 4.200 -7.878 9.313 1.00 97.69 235 GLU A CA 1
ATOM 1922 C C . GLU A 1 235 ? 4.187 -8.500 7.906 1.00 97.69 235 GLU A C 1
ATOM 1924 O O . GLU A 1 235 ? 5.132 -8.317 7.134 1.00 97.69 235 GLU A O 1
ATOM 1929 N N . VAL A 1 236 ? 3.078 -9.129 7.506 1.00 97.88 236 VAL A N 1
ATOM 1930 C CA . VAL A 1 236 ? 2.926 -9.696 6.155 1.00 97.88 236 VAL A CA 1
ATOM 1931 C C . VAL A 1 236 ? 3.027 -8.613 5.076 1.00 97.88 236 VAL A C 1
ATOM 1933 O O . VAL A 1 236 ? 3.771 -8.768 4.099 1.00 97.88 236 VAL A O 1
ATOM 1936 N N . LEU A 1 237 ? 2.308 -7.498 5.241 1.00 96.56 237 LEU A N 1
ATOM 1937 C CA . LEU A 1 237 ? 2.309 -6.398 4.271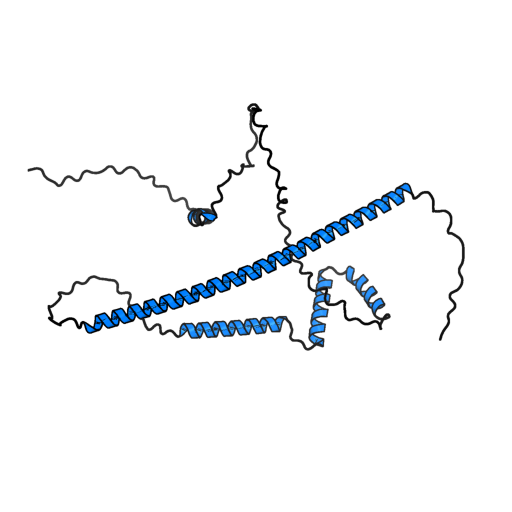 1.00 96.56 237 LEU A CA 1
ATOM 1938 C C . LEU A 1 237 ? 3.682 -5.732 4.158 1.00 96.56 237 LEU A C 1
ATOM 1940 O O . LEU A 1 237 ? 4.150 -5.463 3.048 1.00 96.56 237 LEU A O 1
ATOM 1944 N N . SER A 1 238 ? 4.347 -5.493 5.287 1.00 95.62 238 SER A N 1
ATOM 1945 C CA . SER A 1 238 ? 5.692 -4.919 5.298 1.00 95.62 238 SER A CA 1
ATOM 1946 C C . SER A 1 238 ? 6.708 -5.864 4.645 1.00 95.62 238 SER A C 1
ATOM 1948 O O . SER A 1 238 ? 7.503 -5.418 3.814 1.00 95.62 238 SER A O 1
ATOM 1950 N N . GLY A 1 239 ? 6.623 -7.174 4.899 1.00 96.19 239 GLY A N 1
ATOM 1951 C CA . GLY A 1 239 ? 7.422 -8.192 4.215 1.00 96.19 239 GLY A CA 1
ATOM 1952 C C . GLY A 1 239 ? 7.229 -8.184 2.693 1.00 96.19 239 GLY A C 1
ATOM 1953 O O . GLY A 1 239 ? 8.210 -8.181 1.940 1.00 96.19 239 GLY A O 1
ATOM 1954 N N . LEU A 1 240 ? 5.979 -8.101 2.220 1.00 95.81 240 LEU A N 1
ATOM 1955 C CA . LEU A 1 240 ? 5.672 -7.972 0.790 1.00 95.81 240 LEU A CA 1
ATOM 1956 C C . LEU A 1 240 ? 6.258 -6.690 0.186 1.00 95.81 240 LEU A C 1
ATOM 1958 O O . LEU A 1 240 ? 6.843 -6.731 -0.901 1.00 95.81 240 LEU A O 1
ATOM 1962 N N . ALA A 1 241 ? 6.124 -5.561 0.884 1.00 94.56 241 ALA A N 1
ATOM 1963 C CA . ALA A 1 241 ? 6.643 -4.275 0.432 1.00 94.56 241 ALA A CA 1
ATOM 1964 C C . ALA A 1 241 ? 8.173 -4.307 0.284 1.00 94.56 241 ALA A C 1
ATOM 1966 O O . ALA A 1 241 ? 8.701 -3.894 -0.751 1.00 94.56 241 ALA A O 1
ATOM 1967 N N . TYR A 1 242 ? 8.891 -4.870 1.262 1.00 98.00 242 TYR A N 1
ATOM 1968 C CA . TYR A 1 242 ? 10.343 -5.049 1.177 1.00 98.00 242 TYR A CA 1
ATOM 1969 C C . TYR A 1 242 ? 10.758 -5.980 0.041 1.00 98.00 242 TYR A C 1
ATOM 1971 O O . TYR A 1 242 ? 11.723 -5.684 -0.669 1.00 98.00 242 TYR A O 1
ATOM 1979 N N . LYS A 1 243 ? 10.028 -7.081 -0.167 1.00 97.69 243 LYS A N 1
ATOM 1980 C CA . LYS A 1 243 ? 10.272 -7.989 -1.293 1.00 97.69 243 LYS A CA 1
ATOM 1981 C C . LYS A 1 243 ? 10.136 -7.254 -2.627 1.00 97.69 243 LYS A C 1
ATOM 1983 O O . LYS A 1 243 ? 11.033 -7.343 -3.460 1.00 97.69 243 LYS A O 1
ATOM 1988 N N . LYS A 1 244 ? 9.069 -6.471 -2.807 1.00 96.50 244 LYS A N 1
ATOM 1989 C CA . LYS A 1 244 ? 8.854 -5.685 -4.031 1.00 96.50 244 LYS A CA 1
ATOM 1990 C C . LYS A 1 244 ? 9.921 -4.616 -4.236 1.00 96.50 244 LYS A C 1
ATOM 1992 O O . LYS A 1 244 ? 10.416 -4.457 -5.347 1.00 96.50 244 LYS A O 1
ATOM 1997 N N . LEU A 1 245 ? 10.329 -3.932 -3.170 1.00 97.62 245 LEU A N 1
ATOM 1998 C CA . LEU A 1 245 ? 11.412 -2.955 -3.238 1.00 97.62 245 LEU A CA 1
ATOM 1999 C C . LEU A 1 245 ? 12.736 -3.605 -3.670 1.00 97.62 245 LEU A C 1
ATOM 2001 O O . LEU A 1 245 ? 13.473 -3.028 -4.468 1.00 97.62 245 LEU A O 1
ATOM 2005 N N . ARG A 1 246 ? 13.021 -4.817 -3.178 1.00 97.69 246 ARG A N 1
ATOM 2006 C CA . ARG A 1 246 ? 14.197 -5.595 -3.585 1.00 97.69 246 ARG A CA 1
ATOM 2007 C C . ARG A 1 246 ? 14.137 -5.991 -5.061 1.00 97.69 246 ARG A C 1
ATOM 2009 O O . ARG A 1 246 ? 15.119 -5.776 -5.761 1.00 97.69 246 ARG A O 1
ATOM 2016 N N . GLU A 1 247 ? 13.003 -6.497 -5.540 1.00 95.38 247 GLU A N 1
ATOM 2017 C CA . GLU A 1 247 ? 12.813 -6.852 -6.958 1.00 95.38 247 GLU A CA 1
ATOM 2018 C C . GLU A 1 247 ? 13.075 -5.646 -7.881 1.00 95.38 247 GLU A C 1
ATOM 2020 O O . GLU A 1 247 ? 13.835 -5.747 -8.845 1.00 95.38 247 GLU A O 1
ATOM 2025 N N . VAL A 1 248 ? 12.514 -4.476 -7.546 1.00 97.50 248 VAL A N 1
ATOM 2026 C CA . VAL A 1 248 ? 12.730 -3.226 -8.302 1.00 97.50 248 VAL A CA 1
ATOM 2027 C C . VAL A 1 248 ? 14.196 -2.792 -8.261 1.00 97.50 248 VAL A C 1
ATOM 2029 O O . VAL A 1 248 ? 14.742 -2.337 -9.266 1.00 97.50 248 VAL A O 1
ATOM 2032 N N . TRP A 1 249 ? 14.855 -2.937 -7.111 1.00 98.19 249 TRP A N 1
ATOM 2033 C CA . TRP A 1 249 ? 16.275 -2.623 -6.975 1.00 98.19 249 TRP A CA 1
ATOM 2034 C C . TRP A 1 249 ? 17.152 -3.525 -7.851 1.00 98.19 249 TRP A C 1
ATOM 2036 O O . TRP A 1 249 ? 18.042 -3.035 -8.544 1.00 98.19 249 TRP A O 1
ATOM 2046 N N . GLU A 1 250 ? 16.893 -4.830 -7.859 1.00 98.06 250 GLU A N 1
ATOM 2047 C CA . GLU A 1 250 ? 17.613 -5.789 -8.701 1.00 98.06 250 GLU A CA 1
ATOM 2048 C C . GLU A 1 250 ? 17.395 -5.511 -10.194 1.00 98.06 250 GLU A C 1
ATOM 2050 O O . GLU A 1 250 ? 18.348 -5.555 -10.974 1.00 98.06 250 GLU A O 1
ATOM 2055 N N . GLU A 1 251 ? 16.168 -5.165 -10.599 1.00 97.00 251 GLU A N 1
ATOM 2056 C CA . GLU A 1 251 ? 15.875 -4.756 -11.976 1.00 97.00 251 GLU A CA 1
ATOM 2057 C C . GLU A 1 251 ? 16.612 -3.460 -12.341 1.00 97.00 251 GLU A C 1
ATOM 2059 O O . GLU A 1 251 ? 17.257 -3.408 -13.388 1.00 97.00 251 GLU A O 1
ATOM 2064 N N . LYS A 1 252 ? 16.624 -2.452 -11.460 1.00 97.44 252 LYS A N 1
ATOM 2065 C CA . LYS A 1 252 ? 17.406 -1.221 -11.656 1.00 97.44 252 LYS A CA 1
ATOM 2066 C C . LYS A 1 252 ? 18.891 -1.521 -11.873 1.00 97.44 252 LYS A C 1
ATOM 2068 O O . LYS A 1 252 ? 19.471 -1.025 -12.834 1.00 97.44 252 LYS A O 1
ATOM 2073 N N . VAL A 1 253 ? 19.499 -2.336 -11.010 1.00 98.25 253 VAL A N 1
ATOM 2074 C CA . VAL A 1 253 ? 20.920 -2.707 -11.128 1.00 98.25 253 VAL A CA 1
ATOM 2075 C C . VAL A 1 253 ? 21.185 -3.445 -12.443 1.00 98.25 253 VAL A C 1
ATOM 2077 O O . VAL A 1 253 ? 22.189 -3.189 -13.109 1.00 98.25 253 VAL A O 1
ATOM 2080 N N . ARG A 1 254 ? 20.271 -4.327 -12.864 1.00 98.50 254 ARG A N 1
ATOM 2081 C CA . ARG A 1 254 ? 20.359 -5.024 -14.154 1.00 98.50 254 ARG A CA 1
ATOM 2082 C C . ARG A 1 254 ? 20.368 -4.042 -15.330 1.00 98.50 254 ARG A C 1
ATOM 2084 O O . ARG A 1 254 ? 21.207 -4.180 -16.218 1.00 98.50 254 ARG A O 1
ATOM 2091 N N . TRP A 1 255 ? 19.484 -3.044 -15.316 1.00 98.31 255 TRP A N 1
ATOM 2092 C CA . TRP A 1 255 ? 19.427 -2.003 -16.347 1.00 98.31 255 TRP A CA 1
ATOM 2093 C C . TRP A 1 255 ? 20.664 -1.105 -16.350 1.00 98.31 255 TRP A C 1
ATOM 2095 O O . TRP A 1 255 ? 21.208 -0.830 -17.416 1.00 98.31 255 TRP A O 1
ATOM 2105 N N . GLU A 1 256 ? 21.159 -0.694 -15.181 1.00 97.50 256 GLU A N 1
ATOM 2106 C CA . GLU A 1 256 ? 22.399 0.088 -15.072 1.00 97.50 256 GLU A CA 1
ATOM 2107 C C . GLU A 1 256 ? 23.585 -0.667 -15.690 1.00 97.50 256 GLU A C 1
ATOM 2109 O O . GLU A 1 256 ? 24.345 -0.093 -16.473 1.00 97.50 256 GLU A O 1
ATOM 2114 N N . ASN A 1 257 ? 23.695 -1.971 -15.425 1.00 98.31 257 ASN A N 1
ATOM 2115 C CA . ASN A 1 257 ? 24.721 -2.821 -16.025 1.00 98.31 257 ASN A CA 1
ATOM 2116 C C . ASN A 1 257 ? 24.569 -2.945 -17.549 1.00 98.31 257 ASN A C 1
ATOM 2118 O O . ASN A 1 257 ? 25.565 -2.851 -18.265 1.00 98.31 257 ASN A O 1
ATOM 2122 N N . ALA A 1 258 ? 23.346 -3.119 -18.060 1.00 97.81 258 ALA A N 1
ATOM 2123 C CA . ALA A 1 258 ? 23.089 -3.178 -19.500 1.00 97.81 258 ALA A CA 1
ATOM 2124 C C . ALA A 1 258 ? 23.469 -1.860 -20.202 1.00 97.81 258 ALA A C 1
ATOM 2126 O O . ALA A 1 258 ? 24.157 -1.876 -21.223 1.00 97.81 258 ALA A O 1
ATOM 2127 N N . CYS A 1 259 ? 23.105 -0.715 -19.617 1.00 97.56 259 CYS A N 1
ATOM 2128 C CA . CYS A 1 259 ? 23.484 0.603 -20.124 1.00 97.56 259 CYS A CA 1
ATOM 2129 C C . CYS A 1 259 ? 25.006 0.796 -20.159 1.00 97.56 259 CYS A C 1
ATOM 2131 O O . CYS A 1 259 ? 25.533 1.335 -21.134 1.00 97.56 259 CYS A O 1
ATOM 2133 N N . MET A 1 260 ? 25.727 0.343 -19.126 1.00 98.38 260 MET A N 1
ATOM 2134 C CA . MET A 1 260 ? 27.194 0.391 -19.118 1.00 98.38 260 MET A CA 1
ATOM 2135 C C . MET A 1 260 ? 27.803 -0.442 -20.253 1.00 98.38 260 MET A C 1
ATOM 2137 O O . MET A 1 260 ? 28.696 0.054 -20.934 1.00 98.38 260 MET A O 1
ATOM 2141 N N . GLN A 1 261 ? 27.291 -1.651 -20.507 1.00 98.38 261 GLN A N 1
ATOM 2142 C CA . GLN A 1 261 ? 27.782 -2.510 -21.593 1.00 98.38 261 GLN A CA 1
ATOM 2143 C C . GLN A 1 261 ? 27.542 -1.902 -22.978 1.00 98.38 261 GLN A C 1
ATOM 2145 O O . GLN A 1 261 ? 28.433 -1.926 -23.822 1.00 98.38 261 GLN A O 1
ATOM 2150 N N . VAL A 1 262 ? 26.356 -1.335 -23.225 1.00 98.12 262 VAL A N 1
ATOM 2151 C CA . VAL A 1 262 ? 26.062 -0.661 -24.502 1.00 98.12 262 VAL A CA 1
ATOM 2152 C C . VAL A 1 262 ? 26.996 0.528 -24.701 1.00 98.12 262 VAL A C 1
ATOM 2154 O O . VAL A 1 262 ? 27.586 0.678 -25.767 1.00 98.12 262 VAL A O 1
ATOM 2157 N N . LYS A 1 263 ? 27.191 1.342 -23.658 1.00 97.75 263 LYS A N 1
ATOM 2158 C CA . LYS A 1 263 ? 28.120 2.473 -23.703 1.00 97.75 263 LYS A CA 1
ATOM 2159 C C . LYS A 1 263 ? 29.553 2.025 -24.005 1.00 97.75 263 LYS A C 1
ATOM 2161 O O . LYS A 1 263 ? 30.237 2.684 -24.783 1.00 97.75 263 LYS A O 1
ATOM 2166 N N . GLU A 1 264 ? 30.000 0.927 -23.401 1.00 98.44 264 GLU A N 1
ATOM 2167 C CA . GLU A 1 264 ? 31.320 0.346 -23.650 1.00 98.44 264 GLU A CA 1
ATOM 2168 C C . GLU A 1 264 ? 31.470 -0.137 -25.099 1.00 98.44 264 GLU A C 1
ATOM 2170 O O . GLU A 1 264 ? 32.473 0.182 -25.731 1.00 98.44 264 GLU A O 1
ATOM 2175 N N . ARG A 1 265 ? 30.459 -0.813 -25.662 1.00 97.88 265 ARG A N 1
ATOM 2176 C CA . ARG A 1 265 ? 30.463 -1.230 -27.076 1.00 97.88 265 ARG A CA 1
ATOM 2177 C C . ARG A 1 265 ? 30.512 -0.040 -28.026 1.00 97.88 265 ARG A C 1
ATOM 2179 O O . ARG A 1 265 ? 31.405 0.019 -28.857 1.00 97.88 265 ARG A O 1
ATOM 2186 N N . CYS A 1 266 ? 29.644 0.957 -27.840 1.00 97.81 266 CYS A N 1
ATOM 2187 C CA . CYS A 1 266 ? 29.668 2.170 -28.663 1.00 97.81 266 CYS A CA 1
ATOM 2188 C C . CYS A 1 266 ? 31.031 2.875 -28.605 1.00 97.81 266 CYS A C 1
ATOM 2190 O O . CYS A 1 266 ? 31.507 3.404 -29.607 1.00 97.81 266 CYS A O 1
ATOM 2192 N N . TRP A 1 267 ? 31.667 2.891 -27.431 1.00 98.31 267 TRP A N 1
ATOM 2193 C CA . TRP A 1 267 ? 33.009 3.443 -27.278 1.00 98.31 267 TRP A CA 1
ATOM 2194 C C . TRP A 1 267 ? 34.065 2.623 -28.031 1.00 98.31 267 TRP A C 1
ATOM 2196 O O . TRP A 1 267 ? 34.904 3.202 -28.720 1.00 98.31 267 TRP A O 1
ATOM 2206 N N . GLN A 1 268 ? 34.024 1.292 -27.929 1.00 97.44 268 GLN A N 1
ATOM 2207 C CA . GLN A 1 268 ? 34.922 0.398 -28.664 1.00 97.44 268 GLN A CA 1
ATOM 2208 C C . GLN A 1 268 ? 34.749 0.549 -30.180 1.00 97.44 268 GLN A C 1
ATOM 2210 O O . GLN A 1 268 ? 35.746 0.708 -30.883 1.00 97.44 268 GLN A O 1
ATOM 2215 N N . ASP A 1 269 ? 33.511 0.586 -30.672 1.00 95.44 269 ASP A N 1
ATOM 2216 C CA . ASP A 1 269 ? 33.193 0.778 -32.090 1.00 95.44 269 ASP A CA 1
ATOM 2217 C C . ASP A 1 269 ? 33.717 2.127 -32.591 1.00 95.44 269 ASP A C 1
ATOM 2219 O O . ASP A 1 269 ? 34.346 2.209 -33.646 1.00 95.44 269 ASP A O 1
ATOM 2223 N N . HIS A 1 270 ? 33.540 3.189 -31.802 1.00 96.00 270 HIS A N 1
ATOM 2224 C CA . HIS A 1 270 ? 34.083 4.506 -32.120 1.00 96.00 270 HIS A CA 1
ATOM 2225 C C . HIS A 1 270 ? 35.619 4.501 -32.192 1.00 96.00 270 HIS A C 1
ATOM 2227 O O . HIS A 1 270 ? 36.199 5.067 -33.119 1.00 96.00 270 HIS A O 1
ATOM 2233 N N . GLN A 1 271 ? 36.297 3.826 -31.257 1.00 96.25 271 GLN A N 1
ATOM 2234 C CA . GLN A 1 271 ? 37.754 3.681 -31.312 1.00 96.25 271 GLN A CA 1
ATOM 2235 C C . GLN A 1 271 ? 38.215 2.875 -32.531 1.00 96.25 271 GLN A C 1
ATOM 2237 O O . GLN A 1 271 ? 39.198 3.255 -33.171 1.00 96.25 271 GLN A O 1
ATOM 2242 N N . GLN A 1 272 ? 37.503 1.804 -32.887 1.00 94.31 272 GLN A N 1
ATOM 2243 C CA . GLN A 1 272 ? 37.785 1.026 -34.093 1.00 94.31 272 GLN A CA 1
ATOM 2244 C C . GLN A 1 272 ? 37.569 1.849 -35.365 1.00 94.31 272 GLN A C 1
ATOM 2246 O O . GLN A 1 272 ? 38.367 1.736 -36.288 1.00 94.31 272 GLN A O 1
ATOM 2251 N N . GLN A 1 273 ? 36.560 2.722 -35.416 1.00 92.25 273 GLN A N 1
ATOM 2252 C CA . GLN A 1 273 ? 36.358 3.634 -36.548 1.00 92.25 273 GLN A CA 1
ATOM 2253 C C . GLN A 1 273 ? 37.507 4.641 -36.685 1.00 92.25 273 GLN A C 1
ATOM 2255 O O . GLN A 1 273 ? 37.985 4.870 -37.795 1.00 92.25 273 GLN A O 1
ATOM 2260 N N . ILE A 1 274 ? 37.993 5.205 -35.573 1.00 93.94 274 ILE A N 1
ATOM 2261 C CA . ILE A 1 274 ? 39.119 6.154 -35.589 1.00 93.94 274 ILE A CA 1
ATOM 2262 C C . ILE A 1 274 ? 40.419 5.471 -36.033 1.00 93.94 274 ILE A C 1
ATOM 2264 O O . ILE A 1 274 ? 41.155 6.026 -36.845 1.00 93.94 274 ILE A O 1
ATOM 2268 N N . LEU A 1 275 ? 40.720 4.283 -35.501 1.00 92.44 275 LEU A N 1
ATOM 2269 C CA . LEU A 1 275 ? 41.986 3.589 -35.768 1.00 92.44 275 LEU A CA 1
ATOM 2270 C C . LEU A 1 275 ? 41.959 2.746 -37.056 1.00 92.44 275 LEU A C 1
ATOM 2272 O O . LEU A 1 275 ? 42.999 2.557 -37.679 1.00 92.44 275 LEU A O 1
ATOM 2276 N N . GLY A 1 276 ? 40.790 2.241 -37.458 1.00 77.94 276 GLY A N 1
ATOM 2277 C CA . GLY A 1 276 ? 40.591 1.327 -38.590 1.00 77.94 276 GLY A CA 1
ATOM 2278 C C . GLY A 1 276 ? 40.000 1.964 -39.855 1.00 77.94 276 GLY A C 1
ATOM 2279 O O . GLY A 1 276 ? 39.998 1.327 -40.907 1.00 77.94 276 GLY A O 1
ATOM 2280 N N . GLY A 1 277 ? 39.548 3.222 -39.805 1.00 59.97 277 GLY A N 1
ATOM 2281 C CA . GLY A 1 277 ? 38.879 3.931 -40.908 1.00 59.97 277 GLY A CA 1
ATOM 2282 C C . GLY A 1 277 ? 39.742 4.295 -42.126 1.00 59.97 277 GLY A C 1
ATOM 2283 O O . GLY A 1 277 ? 39.343 5.150 -42.910 1.00 59.97 277 GLY A O 1
ATOM 2284 N N . SER A 1 278 ? 40.916 3.686 -42.311 1.00 57.25 278 SER A N 1
ATOM 2285 C CA . SER A 1 278 ? 41.823 3.997 -43.428 1.00 57.25 278 SER A CA 1
ATOM 2286 C C . SER A 1 278 ? 42.052 2.856 -44.429 1.00 57.25 278 SER A C 1
ATOM 2288 O O . SER A 1 278 ? 42.749 3.081 -45.414 1.00 57.25 278 SER A O 1
ATOM 2290 N N . ALA A 1 279 ? 41.448 1.668 -44.263 1.00 58.72 279 ALA A N 1
ATOM 2291 C CA . ALA A 1 279 ? 41.805 0.510 -45.101 1.00 58.72 279 ALA A CA 1
ATOM 2292 C C . ALA A 1 279 ? 40.726 -0.048 -46.060 1.00 58.72 279 ALA A C 1
ATOM 2294 O O . ALA A 1 279 ? 41.090 -0.854 -46.912 1.00 58.72 279 ALA A O 1
ATOM 2295 N N . SER A 1 280 ? 39.439 0.335 -45.991 1.00 57.16 280 SER A N 1
ATOM 2296 C CA . SER A 1 280 ? 38.373 -0.398 -46.723 1.00 57.16 280 SER A CA 1
ATOM 2297 C C . SER A 1 280 ? 37.489 0.396 -47.703 1.00 57.16 280 SER A C 1
ATOM 2299 O O . SER A 1 280 ? 36.515 -0.153 -48.207 1.00 57.16 280 SER A O 1
ATOM 2301 N N . CYS A 1 281 ? 37.814 1.646 -48.054 1.00 50.78 281 CYS A N 1
ATOM 2302 C CA . CYS A 1 281 ? 36.996 2.451 -48.987 1.00 50.78 281 CYS A CA 1
ATOM 2303 C C . CYS A 1 281 ? 37.308 2.276 -50.493 1.00 50.78 281 CYS A C 1
ATOM 2305 O O . CYS A 1 281 ? 37.015 3.180 -51.272 1.00 50.78 281 CYS A O 1
ATOM 2307 N N . SER A 1 282 ? 37.881 1.159 -50.956 1.00 52.88 282 SER A N 1
ATOM 2308 C CA . SER A 1 282 ? 38.333 1.058 -52.361 1.00 52.88 282 SER A CA 1
ATOM 2309 C C . SER A 1 282 ? 37.952 -0.205 -53.146 1.00 52.88 282 SER A C 1
ATOM 2311 O O . SER A 1 282 ? 38.621 -0.503 -54.134 1.00 52.88 282 SER A O 1
ATOM 2313 N N . SER A 1 283 ? 36.877 -0.936 -52.810 1.00 55.38 283 SER A N 1
ATOM 2314 C CA . SER A 1 283 ? 36.570 -2.170 -53.571 1.00 55.38 283 SER A CA 1
ATOM 2315 C C . SER A 1 283 ? 35.103 -2.604 -53.730 1.00 55.38 283 SER A C 1
ATOM 2317 O O . SER A 1 283 ? 34.858 -3.791 -53.910 1.00 55.38 283 SER A O 1
ATOM 2319 N N . SER A 1 284 ? 34.111 -1.703 -53.756 1.00 51.66 284 SER A N 1
ATOM 2320 C CA . SER A 1 284 ? 32.733 -2.119 -54.108 1.00 51.66 284 SER A CA 1
ATOM 2321 C C . SER A 1 284 ? 31.946 -1.086 -54.920 1.00 51.66 284 SER A C 1
ATOM 2323 O O . SER A 1 284 ? 30.834 -0.704 -54.568 1.00 51.66 284 SER A O 1
ATOM 2325 N N . ILE A 1 285 ? 32.520 -0.652 -56.043 1.00 54.97 285 ILE A N 1
ATOM 2326 C CA . ILE A 1 285 ? 31.742 -0.158 -57.187 1.00 54.97 285 ILE A CA 1
ATOM 2327 C C . ILE A 1 285 ? 32.027 -1.121 -58.336 1.00 54.97 285 ILE A C 1
ATOM 2329 O O . ILE A 1 285 ? 32.897 -0.860 -59.159 1.00 54.97 285 ILE A O 1
ATOM 2333 N N . HIS A 1 286 ? 31.356 -2.271 -58.357 1.00 51.06 286 HIS A N 1
ATOM 2334 C CA . HIS A 1 286 ? 31.062 -2.975 -59.603 1.00 51.06 286 HIS A CA 1
ATOM 2335 C C . HIS A 1 286 ? 30.098 -4.145 -59.372 1.00 51.06 286 HIS A C 1
ATOM 2337 O O . HIS A 1 286 ? 30.483 -5.099 -58.707 1.00 51.06 286 HIS A O 1
ATOM 2343 N N . ARG A 1 287 ? 28.948 -4.076 -60.071 1.00 49.75 287 ARG A N 1
ATOM 2344 C CA . ARG A 1 287 ? 28.261 -5.195 -60.754 1.00 49.75 287 ARG A CA 1
ATOM 2345 C C . ARG A 1 287 ? 27.545 -6.228 -59.855 1.00 49.75 287 ARG A C 1
ATOM 2347 O O . ARG A 1 287 ? 28.115 -6.695 -58.888 1.00 49.75 287 ARG A O 1
ATOM 2354 N N . ASP A 1 288 ? 26.302 -6.649 -60.078 1.00 51.09 288 ASP A N 1
ATOM 2355 C CA . ASP A 1 288 ? 25.434 -6.602 -61.255 1.00 51.09 288 ASP A CA 1
ATOM 2356 C C . ASP A 1 288 ? 23.952 -6.581 -60.843 1.00 51.09 288 ASP A C 1
ATOM 2358 O O . ASP A 1 288 ? 23.513 -7.329 -59.969 1.00 51.09 288 ASP A O 1
ATOM 2362 N N . ASP A 1 289 ? 23.198 -5.741 -61.553 1.00 58.53 289 ASP A N 1
ATOM 2363 C CA . ASP A 1 289 ? 21.772 -5.894 -61.814 1.00 58.53 289 ASP A CA 1
ATOM 2364 C C . ASP A 1 289 ? 21.530 -7.196 -62.596 1.00 58.53 289 ASP A C 1
ATOM 2366 O O . ASP A 1 289 ? 21.962 -7.308 -63.742 1.00 58.53 289 ASP A O 1
ATOM 2370 N N . ALA A 1 290 ? 20.848 -8.164 -61.987 1.00 59.06 290 ALA A N 1
ATOM 2371 C CA . ALA A 1 290 ? 20.071 -9.265 -62.585 1.00 59.06 290 ALA A CA 1
ATOM 2372 C C . ALA A 1 290 ? 19.945 -10.323 -61.479 1.00 59.06 290 ALA A C 1
ATOM 2374 O O . ALA A 1 290 ? 20.942 -10.758 -60.927 1.00 59.06 290 ALA A O 1
ATOM 2375 N N . SER A 1 291 ? 18.792 -10.804 -61.040 1.00 51.50 291 SER A N 1
ATOM 2376 C CA . SER A 1 291 ? 17.559 -11.087 -61.758 1.00 51.50 291 SER A CA 1
ATOM 2377 C C . SER A 1 291 ? 16.579 -11.608 -60.706 1.00 51.50 291 SER A C 1
ATOM 2379 O O . SER A 1 291 ? 16.829 -12.661 -60.120 1.00 51.50 291 SER A O 1
ATOM 2381 N N . PHE A 1 292 ? 15.484 -10.893 -60.452 1.00 56.50 292 PHE A N 1
ATOM 2382 C CA . PHE A 1 292 ? 14.373 -11.423 -59.662 1.00 56.50 292 PHE A CA 1
ATOM 2383 C C . PHE A 1 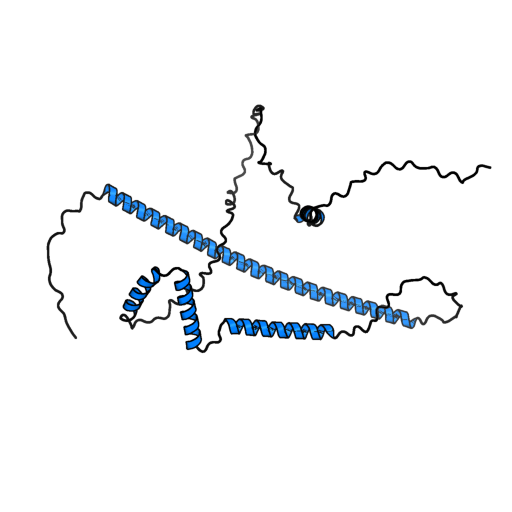292 ? 13.361 -12.012 -60.647 1.00 56.50 292 PHE A C 1
ATOM 2385 O O . PHE A 1 292 ? 12.578 -11.291 -61.266 1.00 56.50 292 PHE A O 1
ATOM 2392 N N . ILE A 1 293 ? 13.475 -13.320 -60.876 1.00 59.94 293 ILE A N 1
ATOM 2393 C CA . ILE A 1 293 ? 12.493 -14.104 -61.622 1.00 59.94 293 ILE A CA 1
ATOM 2394 C C . ILE A 1 293 ? 11.294 -14.315 -60.697 1.00 59.94 293 ILE A C 1
ATOM 2396 O O . ILE A 1 293 ? 11.427 -14.825 -59.589 1.00 59.94 293 ILE A O 1
ATOM 2400 N N . ILE A 1 294 ? 10.139 -13.863 -61.172 1.00 62.12 294 ILE A N 1
ATOM 2401 C CA . ILE A 1 294 ? 8.818 -14.115 -60.608 1.00 62.12 294 ILE A CA 1
ATOM 2402 C C . ILE A 1 294 ? 8.447 -15.555 -60.978 1.00 62.12 294 ILE A C 1
ATOM 2404 O O . ILE A 1 294 ? 8.270 -15.840 -62.160 1.00 62.12 294 ILE A O 1
ATOM 2408 N N . GLU A 1 295 ? 8.303 -16.440 -59.994 1.00 62.25 295 GLU A N 1
ATOM 2409 C CA . GLU A 1 295 ? 7.587 -17.711 -60.153 1.00 62.25 295 GLU A CA 1
ATOM 2410 C C . GLU A 1 295 ? 6.296 -17.643 -59.328 1.00 62.25 295 GLU A C 1
ATOM 2412 O O . GLU A 1 295 ? 6.322 -17.450 -58.113 1.00 62.25 295 GLU A O 1
ATOM 2417 N N . GLN A 1 296 ? 5.168 -17.709 -60.041 1.00 58.28 296 GLN A N 1
ATOM 2418 C CA . GLN A 1 296 ? 3.832 -17.955 -59.504 1.00 58.28 296 GLN A CA 1
ATOM 2419 C C . GLN A 1 296 ? 3.623 -19.467 -59.402 1.00 58.28 296 GLN A C 1
ATOM 2421 O O . GLN A 1 296 ? 3.803 -20.155 -60.407 1.00 58.28 296 GLN A O 1
ATOM 2426 N N . GLU A 1 297 ? 3.141 -19.936 -58.255 1.00 58.12 297 GLU A N 1
ATOM 2427 C CA . GLU A 1 297 ? 2.205 -21.065 -58.153 1.00 58.12 297 GLU A CA 1
ATOM 2428 C C . GLU A 1 297 ? 1.236 -20.828 -56.990 1.00 58.12 297 GLU A C 1
ATOM 2430 O O . GLU A 1 297 ? 1.698 -20.372 -55.917 1.00 58.12 297 GLU A O 1
#

Organism: Rhizopus stolonifer (NCBI:txid4846)

Sequence (297 aa):
PKDPRVIPKEDTDDEDEKKRRKRTGTQALVEFLNTTSPEEFQKPTTKRSSFFRKRKSNPPRKNYMDLISSPFKKAPAMLPRRESCYSSSSTTAVRHMLLVSSIEDEKSTLEALEEEAEAAKEGDDALIERGLQQRLDRYRALNADKPSDVVTKGLAYEHVVALENMIKQQRRPQNEKRRIRSVQVQTMPFEDLPEKPTEYSLQERYDQMENELKQERLLRQRLQATLEEATDQFEVLSGLAYKKLREVWEEKVRWENACMQVKERCWQDHQQQILGGSASCSSSIHRDDASFIIEQE

Radius of gyration: 41.79 Å; chains: 1; bounding box: 85×60×142 Å